Protein AF-A0A261AYA0-F1 (afdb_monomer_lite)

Radius of gyration: 26.55 Å; chains: 1; bounding box: 54×81×88 Å

Secondary structure (DSSP, 8-state):
--PPPPP-----SSSSHHHHHHHHHHTT-SS-----------SS------------TT----------BTTB--------TTSPPP-------SSEEEEE-S--HHHHHHHHTS-SSSSTTEEEEEE-S---HHHHHHHHHT--TT-EEEE-TT----TT---TTTT-SSEEEEEE-TT--HHHHTT--SEEEEEEEE----HHHHHHHHHHHHH-SS-SEEEEEEE-SSS---HHHHTTTEEEEE---HHHHHTT-EEEEEEESS--S-EEEEEEEETTEEEEEEEETTTT-S-HHHHHHHHHHHHHHHHHHHHHHH-

Sequence (319 aa):
MQPRSPAQNTDAGHVNLFSQLNATCLSMEKQLKIEVFAVHENKKSLGVHLIRFAEQDDGKVAEVHISVTANSILIVRLGVDNQEPDICKLIPCHRVAFSLGAMDTLDVKKIFSESSTEWNDWHCTNVNGNLNMEAVRVIMDNANSDRTLMFSPAVNFPVDFTHDKAFQLKKLDCFNAQWVRIEQLLNIRGAKEITLRRTNLTVSEMNRFLRHCLESREQVCETARIPVAQGPIDLHALMNGLVFVADNNMEARMRGIHILLGCSETDVRSKYANVKIFNECITSEFFTGNAESPQPHVVEILELMKREKRIRREALRVN

Structure (mmCIF, N/CA/C/O backbone):
data_AF-A0A261AYA0-F1
#
_entry.id   AF-A0A261AYA0-F1
#
loop_
_atom_site.group_PDB
_atom_site.id
_atom_site.type_symbol
_atom_site.label_atom_id
_atom_site.label_alt_id
_atom_site.label_comp_id
_atom_site.label_asym_id
_atom_site.label_entity_id
_atom_site.label_seq_id
_atom_site.pdbx_PDB_ins_code
_atom_site.Cartn_x
_atom_site.Cartn_y
_atom_site.Cartn_z
_atom_site.occupancy
_atom_site.B_iso_or_equiv
_atom_site.auth_seq_id
_atom_site.auth_comp_id
_atom_site.auth_asym_id
_atom_site.auth_atom_id
_atom_site.pdbx_PDB_model_num
ATOM 1 N N . MET A 1 1 ? 3.306 65.110 23.380 1.00 42.28 1 MET A N 1
ATOM 2 C CA . MET A 1 1 ? 3.422 63.819 24.089 1.00 42.28 1 MET A CA 1
ATOM 3 C C . MET A 1 1 ? 2.287 63.708 25.093 1.00 42.28 1 MET A C 1
ATOM 5 O O . MET A 1 1 ? 2.369 64.316 26.146 1.00 42.28 1 MET A O 1
ATOM 9 N N . GLN A 1 2 ? 1.233 62.978 24.735 1.00 29.67 2 GLN A N 1
ATOM 10 C CA . GLN A 1 2 ? 0.241 62.384 25.638 1.00 29.67 2 GLN A CA 1
ATOM 11 C C . GLN A 1 2 ? -0.239 61.090 24.948 1.00 29.67 2 GLN A C 1
ATOM 13 O O . GLN A 1 2 ? -0.455 61.124 23.732 1.00 29.67 2 GLN A O 1
ATOM 18 N N . PRO A 1 3 ? -0.292 59.940 25.641 1.00 30.12 3 PRO A N 1
ATOM 19 C CA . PRO A 1 3 ? -0.516 58.648 25.000 1.00 30.12 3 PRO A CA 1
ATOM 20 C C . PRO A 1 3 ? -1.999 58.385 24.703 1.00 30.12 3 PRO A C 1
ATOM 22 O O . PRO A 1 3 ? -2.888 58.788 25.448 1.00 30.12 3 PRO A O 1
ATOM 25 N N . ARG A 1 4 ? -2.233 57.689 23.584 1.00 27.12 4 ARG A N 1
ATOM 26 C CA . ARG A 1 4 ? -3.534 57.214 23.096 1.00 27.12 4 ARG A CA 1
ATOM 27 C C . ARG A 1 4 ? -4.143 56.181 24.053 1.00 27.12 4 ARG A C 1
ATOM 29 O O . ARG A 1 4 ? -3.464 55.232 24.438 1.00 27.12 4 ARG A O 1
ATOM 36 N N . SER A 1 5 ? -5.435 56.325 24.336 1.00 28.36 5 SER A N 1
ATOM 37 C CA . SER A 1 5 ? -6.288 55.293 24.935 1.00 28.36 5 SER A CA 1
ATOM 38 C C . SER A 1 5 ? -6.375 54.060 24.018 1.00 28.36 5 SER A C 1
ATOM 40 O O . SER A 1 5 ? -6.612 54.237 22.819 1.00 28.36 5 SER A O 1
ATOM 42 N N . PRO A 1 6 ? -6.220 52.821 24.521 1.00 29.94 6 PRO A N 1
ATOM 43 C CA . PRO A 1 6 ? -6.501 51.629 23.734 1.00 29.94 6 PRO A CA 1
ATOM 44 C C . PRO A 1 6 ? -8.008 51.355 23.689 1.00 29.94 6 PRO A C 1
ATOM 46 O O . PRO A 1 6 ? -8.707 51.439 24.697 1.00 29.94 6 PRO A O 1
ATOM 49 N N . ALA A 1 7 ? -8.477 51.022 22.490 1.00 28.38 7 ALA A N 1
ATOM 50 C CA . ALA A 1 7 ? -9.831 50.594 22.187 1.00 28.38 7 ALA A CA 1
ATOM 51 C C . ALA A 1 7 ? -10.262 49.385 23.036 1.00 28.38 7 ALA A C 1
ATOM 53 O O . ALA A 1 7 ? -9.512 48.423 23.202 1.00 28.38 7 ALA A O 1
ATOM 54 N N . GLN A 1 8 ? -11.500 49.437 23.530 1.00 29.47 8 GLN A N 1
ATOM 55 C CA . GLN A 1 8 ? -12.215 48.290 24.076 1.00 29.47 8 GLN A CA 1
ATOM 56 C C . GLN A 1 8 ? -12.456 47.283 22.944 1.00 29.47 8 GLN A C 1
ATOM 58 O O . GLN A 1 8 ? -13.235 47.549 22.032 1.00 29.47 8 GLN A O 1
ATOM 63 N N . ASN A 1 9 ? -11.774 46.141 23.001 1.00 26.27 9 ASN A N 1
ATOM 64 C CA . ASN A 1 9 ? -12.091 44.977 22.182 1.00 26.27 9 ASN A CA 1
ATOM 65 C C . ASN A 1 9 ? -13.096 44.124 22.965 1.00 26.27 9 ASN A C 1
ATOM 67 O O . ASN A 1 9 ? -12.787 43.607 24.038 1.00 26.27 9 ASN A O 1
ATOM 71 N N . THR A 1 10 ? -14.315 44.025 22.447 1.00 30.67 10 THR A N 1
ATOM 72 C CA . THR A 1 10 ? -15.363 43.122 22.921 1.00 30.67 10 THR A CA 1
ATOM 73 C C . THR A 1 10 ? -14.996 41.687 22.560 1.00 30.67 10 THR A C 1
ATOM 75 O O . THR A 1 10 ? -15.241 41.252 21.438 1.00 30.67 10 THR A O 1
ATOM 78 N N . ASP A 1 11 ? -14.422 40.959 23.513 1.00 31.08 11 ASP A N 1
ATOM 79 C CA . ASP A 1 11 ? -14.181 39.518 23.420 1.00 31.08 11 ASP A CA 1
ATOM 80 C C . ASP A 1 11 ? -15.108 38.799 24.416 1.00 31.08 11 ASP A C 1
ATOM 82 O O . ASP A 1 11 ? -14.724 38.399 25.512 1.00 31.08 11 ASP A O 1
ATOM 86 N N . ALA A 1 12 ? -16.397 38.744 24.070 1.00 30.56 12 ALA A N 1
ATOM 87 C CA . ALA A 1 12 ? -17.456 38.141 24.887 1.00 30.56 12 ALA A CA 1
ATOM 88 C C . ALA A 1 12 ? -17.807 36.699 24.452 1.00 30.56 12 ALA A C 1
ATOM 90 O O . ALA A 1 12 ? -18.854 36.181 24.828 1.00 30.56 12 ALA A O 1
ATOM 91 N N . GLY A 1 13 ? -16.951 36.044 23.656 1.00 30.16 13 GLY A N 1
ATOM 92 C CA . GLY A 1 13 ? -17.196 34.694 23.120 1.00 30.16 13 GLY A CA 1
ATOM 93 C C . GLY A 1 13 ? -16.397 33.562 23.776 1.00 30.16 13 GLY A C 1
ATOM 94 O O . GLY A 1 13 ? -16.733 32.398 23.588 1.00 30.16 13 GLY A O 1
ATOM 95 N N . HIS A 1 14 ? -15.358 33.872 24.559 1.00 32.34 14 HIS A N 1
ATOM 96 C CA . HIS A 1 14 ? -14.431 32.872 25.115 1.00 32.34 14 HIS A CA 1
ATOM 97 C C . HIS A 1 14 ? -14.724 32.441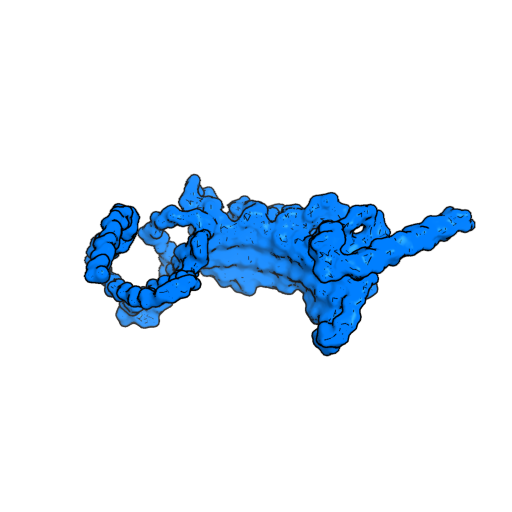 26.562 1.00 32.34 14 HIS A C 1
ATOM 99 O O . HIS A 1 14 ? -14.025 31.593 27.118 1.00 32.34 14 HIS A O 1
ATOM 105 N N . VAL A 1 15 ? -15.787 32.970 27.171 1.00 35.09 15 VAL A N 1
ATOM 106 C CA . VAL A 1 15 ? -16.202 32.627 28.536 1.00 35.09 15 VAL A CA 1
ATOM 107 C C . VAL A 1 15 ? -17.434 31.729 28.474 1.00 35.09 15 VAL A C 1
ATOM 109 O O . VAL A 1 15 ? -18.549 32.215 28.620 1.00 35.09 15 VAL A O 1
ATOM 112 N N . ASN A 1 16 ? -17.254 30.421 28.243 1.00 38.38 16 ASN A N 1
ATOM 113 C CA . ASN A 1 16 ? -18.180 29.447 28.846 1.00 38.38 16 ASN A CA 1
ATOM 114 C C . ASN A 1 16 ? -17.762 27.969 28.846 1.00 38.38 16 ASN A C 1
ATOM 116 O O . ASN A 1 16 ? -18.443 27.175 29.480 1.00 38.38 16 ASN A O 1
ATOM 120 N N . LEU A 1 17 ? -16.676 27.555 28.184 1.00 35.03 17 LEU A N 1
ATOM 121 C CA . LEU A 1 17 ? -16.306 26.130 28.204 1.00 35.03 17 LEU A CA 1
ATOM 122 C C . LEU A 1 17 ? -15.661 25.725 29.541 1.00 35.03 17 LEU A C 1
ATOM 124 O O . LEU A 1 17 ? -15.990 24.689 30.109 1.00 35.03 17 LEU A O 1
ATOM 128 N N . PHE A 1 18 ? -14.787 26.584 30.079 1.00 31.48 18 PHE A N 1
ATOM 129 C CA . PHE A 1 18 ? -14.108 26.362 31.360 1.00 31.48 18 PHE A CA 1
ATOM 130 C C . PHE A 1 18 ? -15.073 26.374 32.549 1.00 31.48 18 PHE A C 1
ATOM 132 O O . PHE A 1 18 ? -14.975 25.512 33.414 1.00 31.48 18 PHE A O 1
ATOM 139 N N . SER A 1 19 ? -16.030 27.305 32.586 1.00 33.16 19 SER A N 1
ATOM 140 C CA . SER A 1 19 ? -17.062 27.371 33.630 1.00 33.16 19 SER A CA 1
ATOM 141 C C . SER A 1 19 ? -18.028 26.188 33.566 1.00 33.16 19 SER A C 1
ATOM 143 O O . SER A 1 19 ? -18.399 25.662 34.612 1.00 33.16 19 SER A O 1
ATOM 145 N N . GLN A 1 20 ? -18.388 25.721 32.364 1.00 34.47 20 GLN A N 1
ATOM 146 C CA . GLN A 1 20 ? -19.231 24.534 32.187 1.00 34.47 20 GLN A CA 1
ATOM 147 C C . GLN A 1 20 ? -18.504 23.239 32.570 1.00 34.47 20 GLN A C 1
ATOM 149 O O . GLN A 1 20 ? -19.097 22.400 33.246 1.00 34.47 20 GLN A O 1
ATOM 154 N N . LEU A 1 21 ? -17.222 23.088 32.219 1.00 33.69 21 LEU A N 1
ATOM 155 C CA . LEU A 1 21 ? -16.394 21.954 32.652 1.00 33.69 21 LEU A CA 1
ATOM 156 C C . LEU A 1 21 ? -16.233 21.926 34.178 1.00 33.69 21 LEU A C 1
ATOM 158 O O . LEU A 1 21 ? -16.446 20.883 34.790 1.00 33.69 21 LEU A O 1
ATOM 162 N N . ASN A 1 22 ? -15.950 23.073 34.804 1.00 33.69 22 ASN A N 1
ATOM 163 C CA . ASN A 1 22 ? -15.775 23.154 36.257 1.00 33.69 22 ASN A CA 1
ATOM 164 C C . ASN A 1 22 ? -17.085 22.869 37.014 1.00 33.69 22 ASN A C 1
ATOM 166 O O . ASN A 1 22 ? -17.091 22.100 37.970 1.00 33.69 22 ASN A O 1
ATOM 170 N N . ALA A 1 23 ? -18.212 23.432 36.560 1.00 30.66 23 ALA A N 1
ATOM 171 C CA . ALA A 1 23 ? -19.519 23.210 37.183 1.00 30.66 23 ALA A CA 1
ATOM 172 C C . ALA A 1 23 ? -20.025 21.765 37.013 1.00 30.66 23 ALA A C 1
ATOM 174 O O . ALA A 1 23 ? -20.653 21.221 37.919 1.00 30.66 23 ALA A O 1
ATOM 175 N N . THR A 1 24 ? -19.727 21.124 35.877 1.00 33.53 24 THR A N 1
ATOM 176 C CA . THR A 1 24 ? -20.128 19.730 35.626 1.00 33.53 24 THR A CA 1
ATOM 177 C C . THR A 1 24 ? -19.290 18.757 36.461 1.00 33.53 24 THR A C 1
ATOM 179 O O . THR A 1 24 ? -19.854 17.836 37.052 1.00 33.53 24 THR A O 1
ATOM 182 N N . CYS A 1 25 ? -17.980 19.000 36.595 1.00 32.84 25 CYS A N 1
ATOM 183 C CA . CYS A 1 25 ? -17.087 18.197 37.439 1.00 32.84 25 CYS A CA 1
ATOM 184 C C . CYS A 1 25 ? -17.394 18.334 38.941 1.00 32.84 25 CYS A C 1
ATOM 186 O O . CYS A 1 25 ? -17.352 17.336 39.654 1.00 32.84 25 CYS A O 1
ATOM 188 N N . LEU A 1 26 ? -17.785 19.524 39.415 1.00 32.28 26 LEU A N 1
ATOM 189 C CA . LEU A 1 26 ? -18.195 19.747 40.812 1.00 32.28 26 LEU A CA 1
ATOM 190 C C . LEU A 1 26 ? -19.480 18.988 41.198 1.00 32.28 26 LEU A C 1
ATOM 192 O O . LEU A 1 26 ? -19.686 18.686 42.368 1.00 32.28 26 LEU A O 1
ATOM 196 N N . SER A 1 27 ? -20.336 18.625 40.235 1.00 34.47 27 SER A N 1
ATOM 197 C CA . SER A 1 27 ? -21.538 17.817 40.513 1.00 34.47 27 SER A CA 1
ATOM 198 C C . SER A 1 27 ? -21.259 16.316 40.699 1.00 34.47 27 SER A C 1
ATOM 200 O O . SER A 1 27 ? -22.141 15.588 41.150 1.00 34.47 27 SER A O 1
ATOM 202 N N . MET A 1 28 ? -20.042 15.854 40.381 1.00 35.22 28 MET A N 1
ATOM 203 C CA . MET A 1 28 ? -19.610 14.454 40.519 1.00 35.22 28 MET A CA 1
ATOM 204 C C . MET A 1 28 ? -18.769 14.218 41.786 1.00 35.22 28 MET A C 1
ATOM 206 O O . MET A 1 28 ? -18.033 13.235 41.881 1.00 35.22 28 MET A O 1
ATOM 210 N N . GLU A 1 29 ? -18.891 15.092 42.790 1.00 29.81 29 GLU A N 1
ATOM 211 C CA . GLU A 1 29 ? -18.292 14.890 44.109 1.00 29.81 29 GLU A CA 1
ATOM 212 C C . GLU A 1 29 ? -18.958 13.724 44.849 1.00 29.81 29 GLU A C 1
ATOM 214 O O . GLU A 1 29 ? -19.902 13.881 45.623 1.00 29.81 29 GLU A O 1
ATOM 219 N N . LYS A 1 30 ? -18.405 12.534 44.626 1.00 30.28 30 LYS A N 1
ATOM 220 C CA . LYS A 1 30 ? -17.974 11.615 45.682 1.00 30.28 30 LYS A CA 1
ATOM 221 C C . LYS A 1 30 ? -16.938 10.666 45.069 1.00 30.28 30 LYS A C 1
ATOM 223 O O . LYS A 1 30 ? -17.297 9.777 44.314 1.00 30.28 30 LYS A O 1
ATOM 228 N N . GLN A 1 31 ? -15.672 10.871 45.451 1.00 32.09 31 GLN A N 1
ATOM 229 C CA . GLN A 1 31 ? -14.490 10.013 45.214 1.00 32.09 31 GLN A CA 1
ATOM 230 C C . GLN A 1 31 ? -13.589 10.260 43.988 1.00 32.09 31 GLN A C 1
ATOM 232 O O . GLN A 1 31 ? -12.782 9.396 43.664 1.00 32.09 31 GLN A O 1
ATOM 237 N N . LEU A 1 32 ? -13.599 11.440 43.365 1.00 31.98 32 LEU A N 1
ATOM 238 C CA . LEU A 1 32 ? -12.546 11.815 42.407 1.00 31.98 32 LEU A CA 1
ATOM 239 C C . LEU A 1 32 ? -11.941 13.163 42.793 1.00 31.98 32 LEU A C 1
ATOM 241 O O . LEU A 1 32 ? -12.599 14.198 42.717 1.00 31.98 32 LEU A O 1
ATOM 245 N N . LYS A 1 33 ? -10.678 13.149 43.227 1.00 27.58 33 LYS A N 1
ATOM 246 C CA . LYS A 1 33 ? -9.901 14.365 43.475 1.00 27.58 33 LYS A CA 1
ATOM 247 C C . LYS A 1 33 ? -9.239 14.763 42.155 1.00 27.58 33 LYS A C 1
ATOM 249 O O . LYS A 1 33 ? -8.297 14.121 41.704 1.00 27.58 33 LYS A O 1
ATOM 254 N N . ILE A 1 34 ? -9.788 15.777 41.494 1.00 31.39 34 ILE A N 1
ATOM 255 C CA . ILE A 1 34 ? -9.295 16.266 40.203 1.00 31.39 34 ILE A CA 1
ATOM 256 C C . ILE A 1 34 ? -8.390 17.472 40.469 1.00 31.39 34 ILE A C 1
ATOM 258 O O . ILE A 1 34 ? -8.869 18.511 40.917 1.00 31.39 34 ILE A O 1
ATOM 262 N N . GLU A 1 35 ? -7.094 17.361 40.172 1.00 25.34 35 GLU A N 1
ATOM 263 C CA . GLU A 1 35 ? -6.175 18.507 40.160 1.00 25.34 35 GLU A CA 1
ATOM 264 C C . GLU A 1 35 ? -5.820 18.870 38.713 1.00 25.34 35 GLU A C 1
ATOM 266 O O . GLU A 1 35 ? -5.245 18.077 37.968 1.00 25.34 35 GLU A O 1
ATOM 271 N N . VAL A 1 36 ? -6.195 20.083 38.297 1.00 29.98 36 VAL A N 1
ATOM 272 C CA . VAL A 1 36 ? -5.931 20.616 36.954 1.00 29.98 36 VAL A CA 1
ATOM 273 C C . VAL A 1 36 ? -4.748 21.578 37.030 1.00 29.98 36 VAL A C 1
ATOM 275 O O . VAL A 1 36 ? -4.855 22.639 37.641 1.00 29.98 36 VAL A O 1
ATOM 278 N N . PHE A 1 37 ? -3.636 21.251 36.369 1.00 24.70 37 PHE A N 1
ATOM 279 C CA . PHE A 1 37 ? -2.506 22.172 36.216 1.00 24.70 37 PHE A CA 1
ATOM 280 C C . PHE A 1 37 ? -2.543 22.826 34.832 1.00 24.70 37 PHE A C 1
ATOM 282 O O . PHE A 1 37 ? -2.446 22.154 33.807 1.00 24.70 37 PHE A O 1
ATOM 289 N N . ALA A 1 38 ? -2.675 24.152 34.800 1.00 24.89 38 ALA A N 1
ATOM 290 C CA . ALA A 1 38 ? -2.515 24.941 33.587 1.00 24.89 38 ALA A CA 1
ATOM 291 C C . ALA A 1 38 ? -1.052 25.385 33.452 1.00 24.89 38 ALA A C 1
ATOM 293 O O . ALA A 1 38 ? -0.511 26.008 34.363 1.00 24.89 38 ALA A O 1
ATOM 294 N N . VAL A 1 39 ? -0.425 25.118 32.304 1.00 24.55 39 VAL A N 1
ATOM 295 C CA . VAL A 1 39 ? 0.821 25.787 31.909 1.00 24.55 39 VAL A CA 1
ATOM 296 C C . VAL A 1 39 ? 0.504 26.675 30.719 1.00 24.55 39 VAL A C 1
ATOM 298 O O . VAL A 1 39 ? 0.065 26.207 29.670 1.00 24.55 39 VAL A O 1
ATOM 301 N N . HIS A 1 40 ? 0.704 27.971 30.906 1.00 24.17 40 HIS A N 1
ATOM 302 C CA . HIS A 1 40 ? 0.596 28.973 29.862 1.00 24.17 40 HIS A CA 1
ATOM 303 C C . HIS A 1 40 ? 2.016 29.331 29.438 1.00 24.17 40 HIS A C 1
ATOM 305 O O . HIS A 1 40 ? 2.786 29.740 30.297 1.00 24.17 40 HIS A O 1
ATOM 311 N N . GLU A 1 41 ? 2.361 29.256 28.148 1.00 23.08 41 GLU A N 1
ATOM 312 C CA . GLU A 1 41 ? 3.407 30.132 27.615 1.00 23.08 41 GLU A CA 1
ATOM 313 C C . GLU A 1 41 ? 3.333 30.342 26.096 1.00 23.08 41 GLU A C 1
ATOM 315 O O . GLU A 1 41 ? 2.769 29.565 25.326 1.00 23.08 41 GLU A O 1
ATOM 320 N N . ASN A 1 42 ? 3.815 31.520 25.724 1.00 26.48 42 ASN A N 1
ATOM 321 C CA . ASN A 1 42 ? 3.389 32.354 24.613 1.00 26.48 42 ASN A CA 1
ATOM 322 C C . ASN A 1 42 ? 3.953 31.946 23.239 1.00 26.48 42 ASN A C 1
ATOM 324 O O . ASN A 1 42 ? 5.118 31.592 23.108 1.00 26.48 42 ASN A O 1
ATOM 328 N N . LYS A 1 43 ? 3.130 32.205 22.212 1.00 33.16 43 LYS A N 1
ATOM 329 C CA . LYS A 1 43 ? 3.434 32.361 20.773 1.00 33.16 43 LYS A CA 1
ATOM 330 C C . LYS A 1 43 ? 4.024 31.134 20.044 1.00 33.16 43 LYS A C 1
ATOM 332 O O . LYS A 1 43 ? 5.227 30.914 20.023 1.00 33.16 43 LYS A O 1
ATOM 337 N N . LYS A 1 44 ? 3.134 30.477 19.275 1.00 33.41 44 LYS A N 1
ATOM 338 C CA . LYS A 1 44 ? 3.322 29.351 18.317 1.00 33.41 44 LYS A CA 1
ATOM 339 C C . LYS A 1 44 ? 3.254 27.919 18.881 1.00 33.41 44 LYS A C 1
ATOM 341 O O . LYS A 1 44 ? 3.711 26.988 18.224 1.00 33.41 44 LYS A O 1
ATOM 346 N N . SER A 1 45 ? 2.642 27.714 20.042 1.00 27.08 45 SER A N 1
ATOM 347 C CA . SER A 1 45 ? 2.564 26.414 20.717 1.00 27.08 45 SER A CA 1
ATOM 348 C C . SER A 1 45 ? 1.279 25.628 20.398 1.00 27.08 45 SER A C 1
ATOM 350 O O . SER A 1 45 ? 0.167 26.090 20.642 1.00 27.08 45 SER A O 1
ATOM 352 N N . LEU A 1 46 ? 1.446 24.403 19.883 1.00 29.91 46 LEU A N 1
ATOM 353 C CA . LEU A 1 46 ? 0.484 23.307 20.038 1.00 29.91 46 LEU A CA 1
ATOM 354 C C . LEU A 1 46 ? 0.447 22.949 21.529 1.00 29.91 46 LEU A C 1
ATOM 356 O O . LEU A 1 46 ? 1.430 22.442 22.068 1.00 29.91 46 LEU A O 1
ATOM 360 N N . GLY A 1 47 ? -0.653 23.279 22.202 1.00 27.67 47 GLY A N 1
ATOM 361 C CA . GLY A 1 47 ? -0.854 22.956 23.611 1.00 27.67 47 GLY A CA 1
ATOM 362 C C . GLY A 1 47 ? -1.112 21.463 23.794 1.00 27.67 47 GLY A C 1
ATOM 363 O O . GLY A 1 47 ? -2.070 20.921 23.247 1.00 27.67 47 GLY A O 1
ATOM 364 N N . VAL A 1 48 ? -0.262 20.796 24.572 1.00 31.52 48 VAL A N 1
ATOM 365 C CA . VAL A 1 48 ? -0.537 19.457 25.100 1.00 31.52 48 VAL A CA 1
ATOM 366 C C . VAL A 1 48 ? -1.233 19.641 26.442 1.00 31.52 48 VAL A C 1
ATOM 368 O O . VAL A 1 48 ? -0.660 20.216 27.365 1.00 31.52 48 VAL A O 1
ATOM 371 N N . HIS A 1 49 ? -2.466 19.154 26.551 1.00 32.88 49 HIS A N 1
ATOM 372 C CA . HIS A 1 49 ? -3.185 19.080 27.817 1.00 32.88 49 HIS A CA 1
ATOM 373 C C . HIS A 1 49 ? -3.017 17.671 28.386 1.00 32.88 49 HIS A C 1
ATOM 375 O O . HIS A 1 49 ? -3.525 16.703 27.823 1.00 32.88 49 HIS A O 1
ATOM 381 N N . LEU A 1 50 ? -2.276 17.554 29.487 1.00 29.84 50 LEU A N 1
ATOM 382 C CA . LEU A 1 50 ? -2.152 16.319 30.253 1.00 29.84 50 LEU A CA 1
ATOM 383 C C . LEU A 1 50 ? -3.241 16.328 31.334 1.00 29.84 50 LEU A C 1
ATOM 385 O O . LEU A 1 50 ? -3.200 17.166 32.231 1.00 29.84 50 LEU A O 1
ATOM 389 N N . ILE A 1 51 ? -4.212 15.418 31.258 1.00 34.06 51 ILE A N 1
ATOM 390 C CA . ILE A 1 51 ? -5.131 15.153 32.373 1.00 34.06 51 ILE A CA 1
ATOM 391 C C . ILE A 1 51 ? -4.621 13.887 33.057 1.00 34.06 51 ILE A C 1
ATOM 393 O O . ILE A 1 51 ? -4.654 12.808 32.470 1.00 34.06 51 ILE A O 1
ATOM 397 N N . ARG A 1 52 ? -4.100 14.031 34.278 1.00 29.45 52 ARG A N 1
ATOM 398 C CA . ARG A 1 52 ? -3.644 12.915 35.112 1.00 29.45 52 ARG A CA 1
ATOM 399 C C . ARG A 1 52 ? -4.727 12.627 36.145 1.00 29.45 52 ARG A C 1
ATOM 401 O O . ARG A 1 52 ? -5.005 13.478 36.981 1.00 29.45 52 ARG A O 1
ATOM 408 N N . PHE A 1 53 ? -5.322 11.442 36.093 1.00 33.34 53 PHE A N 1
ATOM 409 C CA . PHE A 1 53 ? -6.115 10.924 37.204 1.00 33.34 53 PHE A CA 1
ATOM 410 C C . PHE A 1 53 ? -5.127 10.298 38.197 1.00 33.34 53 PHE A C 1
ATOM 412 O O . PHE A 1 53 ? -4.345 9.431 37.806 1.00 33.34 53 PHE A O 1
ATOM 419 N N . ALA A 1 54 ? -5.084 10.791 39.436 1.00 24.44 54 ALA A N 1
ATOM 420 C CA . ALA A 1 54 ? -4.225 10.254 40.489 1.00 24.44 54 ALA A CA 1
ATOM 421 C C . ALA A 1 54 ? -5.066 9.504 41.533 1.00 24.44 54 ALA A C 1
ATOM 423 O O . ALA A 1 54 ? -6.076 10.033 41.985 1.00 24.44 54 ALA A O 1
ATOM 424 N N . GLU A 1 55 ? -4.594 8.293 41.851 1.00 27.06 55 GLU A N 1
ATOM 425 C CA . GLU A 1 55 ? -4.911 7.394 42.977 1.00 27.06 55 GLU A CA 1
ATOM 426 C C . GLU A 1 55 ? -6.389 7.174 43.359 1.00 27.06 55 GLU A C 1
ATOM 428 O O . GLU A 1 55 ? -7.035 8.015 43.981 1.00 27.06 55 GLU A O 1
ATOM 433 N N . GLN A 1 56 ? -6.878 5.951 43.112 1.00 35.78 56 GLN A N 1
ATOM 434 C CA . GLN A 1 56 ? -7.631 5.234 44.146 1.00 35.78 56 GLN A CA 1
ATOM 435 C C . GLN A 1 56 ? -6.626 4.555 45.096 1.00 35.78 56 GLN A C 1
ATOM 437 O O . GLN A 1 56 ? -5.512 4.220 44.684 1.00 35.78 56 GLN A O 1
ATOM 442 N N . ASP A 1 57 ? -7.021 4.388 46.363 1.00 36.56 57 ASP A N 1
ATOM 443 C CA . ASP A 1 57 ? -6.224 3.912 47.514 1.00 36.56 57 ASP A CA 1
ATOM 444 C C . ASP A 1 57 ? -5.569 2.512 47.355 1.00 36.56 57 ASP A C 1
ATOM 446 O O . ASP A 1 57 ? -4.993 1.970 48.297 1.00 36.56 57 ASP A O 1
ATOM 450 N N . ASP A 1 58 ? -5.639 1.900 46.176 1.00 34.34 58 ASP A N 1
ATOM 451 C CA . ASP A 1 58 ? -5.187 0.548 45.848 1.00 34.34 58 ASP A CA 1
ATOM 452 C C . ASP A 1 58 ? -4.102 0.483 44.750 1.00 34.34 58 ASP A C 1
ATOM 454 O O . ASP A 1 58 ? -3.719 -0.605 44.311 1.00 34.34 58 ASP A O 1
ATOM 458 N N . GLY A 1 59 ? -3.530 1.624 44.345 1.00 32.41 59 GLY A N 1
ATOM 459 C CA . GLY A 1 59 ? -2.274 1.668 43.579 1.00 32.41 59 GLY A CA 1
ATOM 460 C C . GLY A 1 59 ? -2.384 1.331 42.085 1.00 32.41 59 GLY A C 1
ATOM 461 O O . GLY A 1 59 ? -1.375 1.004 41.457 1.00 32.41 59 GLY A O 1
ATOM 462 N N . LYS A 1 60 ? -3.579 1.419 41.488 1.00 33.22 60 LYS A N 1
ATOM 463 C CA . LYS A 1 60 ? -3.800 1.199 40.047 1.00 33.22 60 LYS A CA 1
ATOM 464 C C . LYS A 1 60 ? -3.977 2.525 39.300 1.00 33.22 60 LYS A C 1
ATOM 466 O O . LYS A 1 60 ? -4.717 3.400 39.739 1.00 33.22 60 LYS A O 1
ATOM 471 N N . VAL A 1 61 ? -3.307 2.675 38.154 1.00 34.19 61 VAL A N 1
ATOM 472 C CA . VAL A 1 61 ? -3.308 3.906 37.340 1.00 34.19 61 VAL A CA 1
ATOM 473 C C . VAL A 1 61 ? -3.970 3.637 35.988 1.00 34.19 61 VAL A C 1
ATOM 475 O O . VAL A 1 61 ? -3.518 2.770 35.246 1.00 34.19 61 VAL A O 1
ATOM 478 N N . ALA A 1 62 ? -5.000 4.413 35.639 1.00 35.22 62 ALA A N 1
ATOM 479 C CA . ALA A 1 62 ? -5.521 4.485 34.275 1.00 35.22 62 ALA A CA 1
ATOM 480 C C . ALA A 1 62 ? -4.676 5.477 33.458 1.00 35.22 62 ALA A C 1
ATOM 482 O O . ALA A 1 62 ? -4.556 6.651 33.814 1.00 35.22 62 ALA A O 1
ATOM 483 N N . GLU A 1 63 ? -4.069 5.021 32.362 1.00 32.75 63 GLU A N 1
ATOM 484 C CA . GLU A 1 63 ? -3.228 5.870 31.513 1.00 32.75 63 GLU A CA 1
ATOM 485 C C . GLU A 1 63 ? -4.061 6.478 30.374 1.00 32.75 63 GLU A C 1
ATOM 487 O O . GLU A 1 63 ? -4.366 5.800 29.399 1.00 32.75 63 GLU A O 1
ATOM 492 N N . VAL A 1 64 ? -4.421 7.762 30.476 1.00 38.12 64 VAL A N 1
ATOM 493 C CA . VAL A 1 64 ? -5.174 8.504 29.447 1.00 38.12 64 VAL A CA 1
ATOM 494 C C . VAL A 1 64 ? -4.214 9.348 28.603 1.00 38.12 64 VAL A C 1
ATOM 496 O O . VAL A 1 64 ? -3.553 10.243 29.122 1.00 38.12 64 VAL A O 1
ATOM 499 N N . HIS A 1 65 ? -4.149 9.108 27.291 1.00 35.62 65 HIS A N 1
ATOM 500 C CA . HIS A 1 65 ? -3.354 9.932 26.371 1.00 35.62 65 HIS A CA 1
ATOM 501 C C . HIS A 1 65 ? -4.259 10.869 25.581 1.00 35.62 65 HIS A C 1
ATOM 503 O O . HIS A 1 65 ? -4.987 10.387 24.739 1.00 35.62 65 HIS A O 1
ATOM 509 N N . ILE A 1 66 ? -4.175 12.188 25.754 1.00 40.88 66 ILE A N 1
ATOM 510 C CA . ILE A 1 66 ? -4.878 13.152 24.890 1.00 40.88 66 ILE A CA 1
ATOM 511 C C . ILE A 1 66 ? -3.847 13.847 23.983 1.00 40.88 66 ILE A C 1
ATOM 513 O O . ILE A 1 66 ? -2.875 14.404 24.483 1.00 40.88 66 ILE A O 1
ATOM 517 N N . SER A 1 67 ? -4.031 13.834 22.658 1.00 34.88 67 SER A N 1
ATOM 518 C CA . SER A 1 67 ? -3.188 14.573 21.708 1.00 34.88 67 SER A CA 1
ATOM 519 C C . SER A 1 67 ? -4.057 15.496 20.868 1.00 34.88 67 SER A C 1
ATOM 521 O O . SER A 1 67 ? -4.828 15.040 20.027 1.00 34.88 67 SER A O 1
ATOM 523 N N . VAL A 1 68 ? -3.905 16.799 21.099 1.00 35.75 68 VAL A N 1
ATOM 524 C CA . VAL A 1 68 ? -4.560 17.842 20.316 1.00 35.75 68 VAL A CA 1
ATOM 525 C C . VAL A 1 68 ? -3.589 18.279 19.226 1.00 35.75 68 VAL A C 1
ATOM 527 O O . VAL A 1 68 ? -2.568 18.906 19.504 1.00 35.75 68 VAL A O 1
ATOM 530 N N . THR A 1 69 ? -3.899 17.961 17.971 1.00 34.59 69 THR A N 1
ATOM 531 C CA . THR A 1 69 ? -3.301 18.683 16.838 1.00 34.59 69 THR A CA 1
ATOM 532 C C . THR A 1 69 ? -4.242 19.798 16.402 1.00 34.59 69 THR A C 1
ATOM 534 O O . THR A 1 69 ? -5.408 19.809 16.793 1.00 34.59 69 THR A O 1
ATOM 537 N N . ALA A 1 70 ? -3.736 20.759 15.625 1.00 36.00 70 ALA A N 1
ATOM 538 C CA . ALA A 1 70 ? -4.382 22.045 15.343 1.00 36.00 70 ALA A CA 1
ATOM 539 C C . ALA A 1 70 ? -5.822 21.974 14.786 1.00 36.00 70 ALA A C 1
ATOM 541 O O . ALA A 1 70 ? -6.452 23.016 14.707 1.00 36.00 70 ALA A O 1
ATOM 542 N N . ASN A 1 71 ? -6.342 20.787 14.442 1.00 36.75 71 ASN A N 1
ATOM 543 C CA . ASN A 1 71 ? -7.717 20.540 14.001 1.00 36.75 71 ASN A CA 1
ATOM 544 C C . ASN A 1 71 ? -8.256 19.173 14.501 1.00 36.75 71 ASN A C 1
ATOM 546 O O . ASN A 1 71 ? -8.574 18.315 13.680 1.00 36.75 71 ASN A O 1
ATOM 550 N N . SER A 1 72 ? -8.354 19.016 15.832 1.00 38.03 72 SER A N 1
ATOM 551 C CA . SER A 1 72 ? -8.955 17.901 16.610 1.00 38.03 72 SER A CA 1
ATOM 552 C C . SER A 1 72 ? -7.973 16.882 17.214 1.00 38.03 72 SER A C 1
ATOM 554 O O . SER A 1 72 ? -7.108 16.351 16.518 1.00 38.03 72 SER A O 1
ATOM 556 N N . ILE A 1 73 ? -8.158 16.572 18.513 1.00 40.25 73 ILE A N 1
ATOM 557 C CA . ILE A 1 73 ? -8.592 15.253 19.046 1.00 40.25 73 ILE A CA 1
ATOM 558 C C . ILE A 1 73 ? -8.484 15.191 20.589 1.00 40.25 73 ILE A C 1
ATOM 560 O O . ILE A 1 73 ? -7.486 15.586 21.188 1.00 40.25 73 ILE A O 1
ATOM 564 N N . LEU A 1 74 ? -9.520 14.621 21.217 1.00 36.78 74 LEU A N 1
ATOM 565 C CA . LEU A 1 74 ? -9.509 14.045 22.564 1.00 36.78 74 LEU A CA 1
ATOM 566 C C . LEU A 1 74 ? -9.192 12.545 22.427 1.00 36.78 74 LEU A C 1
ATOM 568 O O . LEU A 1 74 ? -9.962 11.844 21.775 1.00 36.78 74 LEU A O 1
ATOM 572 N N . ILE A 1 75 ? -8.098 12.037 23.006 1.00 37.22 75 ILE A N 1
ATOM 573 C CA . ILE A 1 75 ? -7.902 10.581 23.139 1.00 37.22 75 ILE A CA 1
ATOM 574 C C . ILE A 1 75 ? -8.193 10.179 24.588 1.00 37.22 75 ILE A C 1
ATOM 576 O O . ILE A 1 75 ? -7.593 10.647 25.548 1.00 37.22 75 ILE A O 1
ATOM 580 N N . VAL A 1 76 ? -9.220 9.352 24.745 1.00 39.16 76 VAL A N 1
ATOM 581 C CA . VAL A 1 76 ? -9.642 8.810 26.032 1.00 39.16 76 VAL A CA 1
ATOM 582 C C . VAL A 1 76 ? -9.222 7.353 26.036 1.00 39.16 76 VAL A C 1
ATOM 584 O O . VAL A 1 76 ? -9.607 6.592 25.153 1.00 39.16 76 VAL A O 1
ATOM 587 N N . ARG A 1 77 ? -8.394 6.971 27.004 1.00 35.88 77 ARG A N 1
ATOM 588 C CA . ARG A 1 77 ? -7.959 5.590 27.198 1.00 35.88 77 ARG A CA 1
ATOM 589 C C . ARG A 1 77 ? -8.396 5.191 28.601 1.00 35.88 77 ARG A C 1
ATOM 591 O O . ARG A 1 77 ? -7.752 5.550 29.576 1.00 35.88 77 ARG A O 1
ATOM 598 N N . LEU A 1 78 ? -9.547 4.536 28.693 1.00 37.09 78 LEU A N 1
ATOM 599 C CA . LEU A 1 78 ? -10.076 4.020 29.951 1.00 37.09 78 LEU A CA 1
ATOM 600 C C . LEU A 1 78 ? -9.809 2.522 29.987 1.00 37.09 78 LEU A C 1
ATOM 602 O O . LEU A 1 78 ? -10.306 1.771 29.153 1.00 37.09 78 LEU A O 1
ATOM 606 N N . GLY A 1 79 ? -8.978 2.114 30.934 1.00 32.66 79 GLY A N 1
ATOM 607 C CA . GLY A 1 79 ? -8.777 0.723 31.294 1.00 32.66 79 GLY A CA 1
ATOM 608 C C . GLY A 1 79 ? -8.487 0.668 32.783 1.00 32.66 79 GLY A C 1
ATOM 609 O O . GLY A 1 79 ? -7.554 1.322 33.248 1.00 32.66 79 GLY A O 1
ATOM 610 N N . VAL A 1 80 ? -9.308 -0.078 33.515 1.00 34.16 80 VAL A N 1
ATOM 611 C CA . VAL A 1 80 ? -9.009 -0.535 34.873 1.00 34.16 80 VAL A CA 1
ATOM 612 C C . VAL A 1 80 ? -8.819 -2.042 34.763 1.00 34.16 80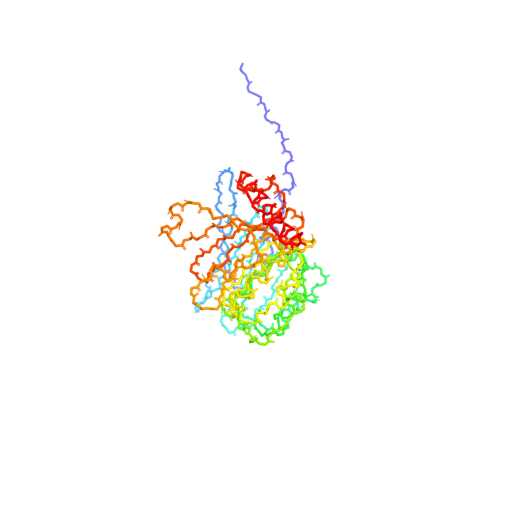 VAL A C 1
ATOM 614 O O . VAL A 1 80 ? -9.658 -2.720 34.167 1.00 34.16 80 VAL A O 1
ATOM 617 N N . ASP A 1 81 ? -7.720 -2.577 35.297 1.00 36.00 81 ASP A N 1
ATOM 618 C CA . ASP A 1 81 ? -7.510 -4.026 35.333 1.00 36.00 81 ASP A CA 1
ATOM 619 C C . ASP A 1 81 ? -8.719 -4.714 35.996 1.00 36.00 81 ASP A C 1
ATOM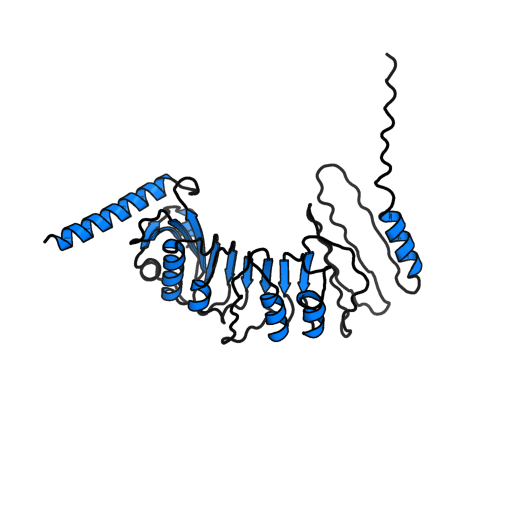 621 O O . ASP A 1 81 ? -8.987 -4.500 37.183 1.00 36.00 81 ASP A O 1
ATOM 625 N N . ASN A 1 82 ? -9.395 -5.570 35.219 1.00 34.19 82 ASN A N 1
ATOM 626 C CA . ASN A 1 82 ? -10.542 -6.420 35.573 1.00 34.19 82 ASN A CA 1
ATOM 627 C C . ASN A 1 82 ? -11.942 -5.771 35.659 1.00 34.19 82 ASN A C 1
ATOM 629 O O . ASN A 1 82 ? -12.814 -6.348 36.310 1.00 34.19 82 ASN A O 1
ATOM 633 N N . GLN A 1 83 ? -12.215 -4.655 34.973 1.00 35.00 83 GLN A N 1
ATOM 634 C CA . GLN A 1 83 ? -13.600 -4.210 34.725 1.00 35.00 83 GLN A CA 1
ATOM 635 C C . GLN A 1 83 ? -13.846 -3.797 33.269 1.00 35.00 83 GLN A C 1
ATOM 637 O O . GLN A 1 83 ? -12.931 -3.349 32.579 1.00 35.00 83 GLN A O 1
ATOM 642 N N . GLU A 1 84 ? -15.092 -3.971 32.814 1.00 34.53 84 GLU A N 1
ATOM 643 C CA . GLU A 1 84 ? -15.562 -3.482 31.513 1.00 34.53 84 GLU A CA 1
ATOM 644 C C . GLU A 1 84 ? -15.401 -1.950 31.443 1.00 34.53 84 GLU A C 1
ATOM 646 O O . GLU A 1 84 ? -15.765 -1.252 32.393 1.00 34.53 84 GLU A O 1
ATOM 651 N N . PRO A 1 85 ? -14.822 -1.401 30.361 1.00 39.94 85 PRO A N 1
ATOM 652 C CA . PRO A 1 85 ? -14.679 0.041 30.205 1.00 39.94 85 PRO A CA 1
ATOM 653 C C . PRO A 1 85 ? -16.051 0.697 29.995 1.00 39.94 85 PRO A C 1
ATOM 655 O O . PRO A 1 85 ? -16.725 0.422 29.007 1.00 39.94 85 PRO A O 1
ATOM 658 N N . ASP A 1 86 ? -16.443 1.605 30.892 1.00 35.62 86 ASP A N 1
ATOM 659 C CA . ASP A 1 86 ? -17.704 2.348 30.778 1.00 35.62 86 ASP A CA 1
ATOM 660 C C . ASP A 1 86 ? -17.497 3.708 30.077 1.00 35.62 86 ASP A C 1
ATOM 662 O O . ASP A 1 86 ? -16.537 4.442 30.347 1.00 35.62 86 ASP A O 1
ATOM 666 N N . ILE A 1 87 ? -18.378 4.054 29.133 1.00 40.19 87 ILE A N 1
ATOM 667 C CA . ILE A 1 87 ? -18.258 5.258 28.290 1.00 40.19 87 ILE A CA 1
ATOM 668 C C . ILE A 1 87 ? -19.009 6.421 28.962 1.00 40.19 87 ILE A C 1
ATOM 670 O O . ILE A 1 87 ? -20.215 6.580 28.799 1.00 40.19 87 ILE A O 1
ATOM 674 N N . CYS A 1 88 ? -18.297 7.267 29.716 1.00 35.03 88 CYS A N 1
ATOM 675 C CA . CYS A 1 88 ? -18.951 8.168 30.681 1.00 35.03 88 CYS A CA 1
ATOM 676 C C . CYS A 1 88 ? -19.578 9.485 30.164 1.00 35.03 88 CYS A C 1
ATOM 678 O O . CYS A 1 88 ? -20.413 10.031 30.881 1.00 35.03 88 CYS A O 1
ATOM 680 N N . LYS A 1 89 ? -19.233 10.047 28.994 1.00 36.72 89 LYS A N 1
ATOM 681 C CA . LYS A 1 89 ? -19.969 11.169 28.340 1.00 36.72 89 LYS A CA 1
ATOM 682 C C . LYS A 1 89 ? -19.229 11.690 27.113 1.00 36.72 89 LYS A C 1
ATOM 684 O O . LYS A 1 89 ? -18.001 11.719 27.102 1.00 36.72 89 LYS A O 1
ATOM 689 N N . LEU A 1 90 ? -19.979 12.139 26.105 1.00 40.62 90 LEU A N 1
ATOM 690 C CA . LEU A 1 90 ? -19.471 12.378 24.752 1.00 40.62 90 LEU A CA 1
ATOM 691 C C . LEU A 1 90 ? -19.532 13.860 24.372 1.00 40.62 90 LEU A C 1
ATOM 693 O O . LEU A 1 90 ? -20.575 14.498 24.488 1.00 40.62 90 LEU A O 1
ATOM 697 N N . ILE A 1 91 ? -18.401 14.410 23.925 1.00 44.56 91 ILE A N 1
ATOM 698 C CA . ILE A 1 91 ? -18.314 15.752 23.337 1.00 44.56 91 ILE A CA 1
ATOM 699 C C . ILE A 1 91 ? -18.303 15.568 21.814 1.00 44.56 91 ILE A C 1
ATOM 701 O O . ILE A 1 91 ? -17.411 14.870 21.326 1.00 44.56 91 ILE A O 1
ATOM 705 N N . PRO A 1 92 ? -19.225 16.188 21.051 1.00 45.16 92 PRO A N 1
ATOM 706 C CA . PRO A 1 92 ? -19.205 16.127 19.593 1.00 45.16 92 PRO A CA 1
ATOM 707 C C . PRO A 1 92 ? -17.844 16.588 19.061 1.00 45.16 92 PRO A C 1
ATOM 709 O O . PRO A 1 92 ? -17.421 17.717 19.306 1.00 45.16 92 PRO A O 1
ATOM 712 N N . CYS A 1 93 ? -17.141 15.700 18.364 1.00 50.22 93 CYS A N 1
ATOM 713 C CA . CYS A 1 93 ? -15.806 15.951 17.835 1.00 50.22 93 CYS A CA 1
ATOM 714 C C . CYS A 1 93 ? -15.757 15.525 16.370 1.00 50.22 93 CYS A C 1
ATOM 716 O O . CYS A 1 93 ? -16.106 14.398 16.034 1.00 50.22 93 CYS A O 1
ATOM 718 N N . HIS A 1 94 ? -15.287 16.418 15.502 1.00 56.50 94 HIS A N 1
ATOM 719 C CA . HIS A 1 94 ? -15.030 16.093 14.102 1.00 56.50 94 HIS A CA 1
ATOM 720 C C . HIS A 1 94 ? -13.673 15.421 13.947 1.00 56.50 94 HIS A C 1
ATOM 722 O O . HIS A 1 94 ? -12.712 15.794 14.630 1.00 56.50 94 HIS A O 1
ATOM 728 N N . ARG A 1 95 ? -13.577 14.477 13.008 1.00 64.88 95 ARG A N 1
ATOM 729 C CA . ARG A 1 95 ? -12.347 13.731 12.707 1.00 64.88 95 ARG A CA 1
ATOM 730 C C . ARG A 1 95 ? -11.762 13.031 13.936 1.00 64.88 95 ARG A C 1
ATOM 732 O O . ARG A 1 95 ? -10.590 13.212 14.262 1.00 64.88 95 ARG A O 1
ATOM 739 N N . VAL A 1 96 ? -12.539 12.171 14.581 1.00 70.06 96 VAL A N 1
ATOM 740 C CA . VAL A 1 96 ? -12.091 11.400 15.756 1.00 70.06 96 VAL A CA 1
ATOM 741 C C . VAL A 1 96 ? -10.968 10.419 15.388 1.00 70.06 96 VAL A C 1
ATOM 743 O O . VAL A 1 96 ? -10.960 9.863 14.287 1.00 70.06 96 VAL A O 1
ATOM 746 N N . ALA A 1 97 ? -10.008 10.212 16.293 1.00 71.94 97 ALA A N 1
ATOM 747 C CA . ALA A 1 97 ? -9.049 9.115 16.197 1.00 71.94 97 ALA A CA 1
ATOM 748 C C . ALA A 1 97 ? -9.193 8.173 17.392 1.00 71.94 97 ALA A C 1
ATOM 750 O O . ALA A 1 97 ? -9.163 8.618 18.539 1.00 71.94 97 ALA A O 1
ATOM 751 N N . PHE A 1 98 ? -9.308 6.877 17.119 1.00 74.56 98 PHE A N 1
ATOM 752 C CA . PHE A 1 98 ? -9.447 5.850 18.144 1.00 74.56 98 PHE A CA 1
ATOM 753 C C . PHE A 1 98 ? -8.134 5.110 18.389 1.00 74.56 98 PHE A C 1
ATOM 755 O O . PHE A 1 98 ? -7.376 4.833 17.460 1.00 74.56 98 PHE A O 1
ATOM 762 N N . SER A 1 99 ? -7.892 4.743 19.647 1.00 76.31 99 SER A N 1
ATOM 763 C CA . SER A 1 99 ? -6.857 3.787 20.042 1.00 76.31 99 SER A CA 1
ATOM 764 C C . SER A 1 99 ? -7.526 2.680 20.847 1.00 76.31 99 SER A C 1
ATOM 766 O O . SER A 1 99 ? -7.874 2.877 22.008 1.00 76.31 99 SER A O 1
ATOM 768 N N . LEU A 1 100 ? -7.766 1.541 20.204 1.00 72.62 100 LEU A N 1
ATOM 769 C CA . LEU A 1 100 ? -8.534 0.433 20.757 1.00 72.62 100 LEU A CA 1
ATOM 770 C C . LEU A 1 100 ? -7.599 -0.566 21.436 1.00 72.62 100 LEU A C 1
ATOM 772 O O . LEU A 1 100 ? -6.670 -1.091 20.816 1.00 72.62 100 LEU A O 1
ATOM 776 N N . GLY A 1 101 ? -7.843 -0.810 22.720 1.00 71.75 101 GLY A N 1
ATOM 777 C CA . GLY A 1 101 ? -7.232 -1.900 23.474 1.00 71.75 101 GLY A CA 1
ATOM 778 C C . GLY A 1 101 ? -7.924 -3.233 23.198 1.00 71.75 101 GLY A C 1
ATOM 779 O O . GLY A 1 101 ? -8.507 -3.438 22.135 1.00 71.75 101 GLY A O 1
ATOM 780 N N . ALA A 1 102 ? -7.822 -4.165 24.144 1.00 73.94 102 ALA A N 1
ATOM 781 C CA . ALA A 1 102 ? -8.668 -5.351 24.119 1.00 73.94 102 ALA A CA 1
ATOM 782 C C . ALA A 1 102 ? -10.097 -4.926 24.481 1.00 73.94 102 ALA A C 1
ATOM 784 O O . ALA A 1 102 ? -10.285 -4.181 25.439 1.00 73.94 102 ALA A O 1
ATOM 785 N N . MET A 1 103 ? -11.076 -5.371 23.702 1.00 72.25 103 MET A N 1
ATOM 786 C CA . MET A 1 103 ? -12.497 -5.110 23.931 1.00 72.25 103 MET A CA 1
ATOM 787 C C . MET A 1 103 ? -13.329 -6.175 23.223 1.00 72.25 103 MET A C 1
ATOM 789 O O . MET A 1 103 ? -12.836 -6.855 22.313 1.00 72.25 103 MET A O 1
ATOM 793 N N . ASP A 1 104 ? -14.579 -6.326 23.646 1.00 74.69 104 ASP A N 1
ATOM 794 C CA . ASP A 1 104 ? -15.502 -7.252 23.010 1.00 74.69 104 ASP A CA 1
ATOM 795 C C . ASP A 1 104 ? -16.060 -6.701 21.685 1.00 74.69 104 ASP A C 1
ATOM 797 O O . ASP A 1 104 ? -15.880 -5.540 21.306 1.00 74.69 104 ASP A O 1
ATOM 801 N N . THR A 1 105 ? -16.733 -7.570 20.934 1.00 80.31 105 THR A N 1
ATOM 802 C CA . THR A 1 105 ? -17.332 -7.200 19.647 1.00 80.31 105 THR A CA 1
ATOM 803 C C . THR A 1 105 ? -18.523 -6.259 19.798 1.00 80.31 105 THR A C 1
ATOM 805 O O . THR A 1 105 ? -18.799 -5.488 18.878 1.00 80.31 105 THR A O 1
ATOM 808 N N . LEU A 1 106 ? -19.251 -6.328 20.914 1.00 75.12 106 LEU A N 1
ATOM 809 C CA . LEU A 1 106 ? -20.447 -5.526 21.141 1.00 75.12 106 LEU A CA 1
ATOM 810 C C . LEU A 1 106 ? -20.067 -4.049 21.278 1.00 75.12 106 LEU A C 1
ATOM 812 O O . LEU A 1 106 ? -20.665 -3.202 20.623 1.00 75.12 106 LEU A O 1
ATOM 816 N N . ASP A 1 107 ? -19.019 -3.741 22.032 1.00 74.81 107 ASP A N 1
ATOM 817 C CA . ASP A 1 107 ? -18.515 -2.381 22.190 1.00 74.81 107 ASP A CA 1
ATOM 818 C C . ASP A 1 107 ? -17.941 -1.829 20.885 1.00 74.81 107 ASP A C 1
ATOM 820 O O . ASP A 1 107 ? -18.141 -0.659 20.552 1.00 74.81 107 ASP A O 1
ATOM 824 N N . VAL A 1 108 ? -17.301 -2.676 20.075 1.00 79.19 108 VAL A N 1
ATOM 825 C CA . VAL A 1 108 ? -16.854 -2.272 18.735 1.00 79.19 108 VAL A CA 1
ATOM 826 C C . VAL A 1 108 ? -18.055 -1.947 17.844 1.00 79.19 108 VAL A C 1
ATOM 828 O O . VAL A 1 108 ? -18.038 -0.935 17.143 1.00 79.19 108 VAL A O 1
ATOM 831 N N . LYS A 1 109 ? -19.130 -2.743 17.894 1.00 81.69 109 LYS A N 1
ATOM 832 C CA . LYS A 1 109 ? -20.376 -2.450 17.166 1.00 81.69 109 LYS A CA 1
ATOM 833 C C . LYS A 1 109 ? -21.017 -1.147 17.642 1.00 81.69 109 LYS A C 1
ATOM 835 O O . LYS A 1 109 ? -21.381 -0.337 16.790 1.00 81.69 109 LYS A O 1
ATOM 840 N N . LYS A 1 110 ? -21.057 -0.881 18.951 1.00 74.00 110 LYS A N 1
ATOM 841 C CA . LYS A 1 110 ? -21.549 0.394 19.505 1.00 74.00 110 LYS A CA 1
ATOM 842 C C . LYS A 1 110 ? -20.793 1.598 18.939 1.00 74.00 110 LYS A C 1
ATOM 844 O O . LYS A 1 110 ? -21.410 2.592 18.567 1.00 74.00 110 LYS A O 1
ATOM 849 N N . ILE A 1 111 ? -19.466 1.503 18.828 1.00 76.25 111 ILE A N 1
ATOM 850 C CA . ILE A 1 111 ? -18.627 2.594 18.308 1.00 76.25 111 ILE A CA 1
ATOM 851 C C . ILE A 1 111 ? -18.810 2.765 16.797 1.00 76.25 111 ILE A C 1
ATOM 853 O O . ILE A 1 111 ? -19.060 3.879 16.336 1.00 76.25 111 ILE A O 1
ATOM 857 N N . PHE A 1 112 ? -18.674 1.687 16.019 1.00 80.75 112 PHE A N 1
ATOM 858 C CA . PHE A 1 112 ? -18.509 1.782 14.563 1.00 80.75 112 PHE A CA 1
ATOM 859 C C . PHE A 1 112 ? -19.781 1.532 13.750 1.00 80.75 112 PHE A C 1
ATOM 861 O O . PHE A 1 112 ? -19.842 1.998 12.620 1.00 80.75 112 PHE A O 1
ATOM 868 N N . SER A 1 113 ? -20.760 0.786 14.271 1.00 79.75 113 SER A N 1
ATOM 869 C CA . SER A 1 113 ? -21.957 0.362 13.516 1.00 79.75 113 SER A CA 1
ATOM 870 C C . SER A 1 113 ? -23.260 0.968 14.028 1.00 79.75 113 SER A C 1
ATOM 872 O O . SER A 1 113 ? -24.121 1.324 13.231 1.00 79.75 113 SER A O 1
ATOM 874 N N . GLU A 1 114 ? -23.428 1.065 15.346 1.00 70.00 114 GLU A N 1
ATOM 875 C CA . GLU A 1 114 ? -24.690 1.483 15.973 1.00 70.00 114 GLU A CA 1
ATOM 876 C C . GLU A 1 114 ? -24.709 2.976 16.325 1.00 70.00 114 GLU A C 1
ATOM 878 O O . GLU A 1 114 ? -25.768 3.532 16.618 1.00 70.00 114 GLU A O 1
ATOM 883 N N . SER A 1 115 ? -23.559 3.655 16.273 1.00 60.75 115 SER A N 1
ATOM 884 C CA . SER A 1 115 ? -23.488 5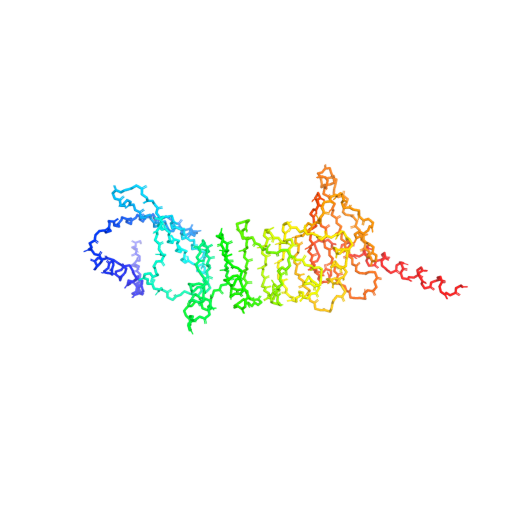.087 16.543 1.00 60.75 115 SER A CA 1
ATOM 885 C C . SER A 1 115 ? -24.129 5.889 15.406 1.00 60.75 115 SER A C 1
ATOM 887 O O . SER A 1 115 ? -23.575 6.075 14.324 1.00 60.75 115 SER A O 1
ATOM 889 N N . SER A 1 116 ? -25.339 6.395 15.647 1.00 52.91 116 SER A N 1
ATOM 890 C CA . SER A 1 116 ? -26.150 7.000 14.589 1.00 52.91 116 SER A CA 1
ATOM 891 C C . SER A 1 116 ? -25.653 8.358 14.079 1.00 52.91 116 SER A C 1
ATOM 893 O O . SER A 1 116 ? -26.135 8.783 13.039 1.00 52.91 116 SER A O 1
ATOM 895 N N . THR A 1 117 ? -24.682 9.027 14.715 1.00 55.91 117 THR A N 1
ATOM 896 C CA . THR A 1 117 ? -24.074 10.277 14.186 1.00 55.91 117 THR A CA 1
ATOM 897 C C . THR A 1 117 ? -22.764 10.690 14.863 1.00 55.91 117 THR A C 1
ATOM 899 O O . THR A 1 117 ? -21.944 11.355 14.237 1.00 55.91 117 THR A O 1
ATOM 902 N N . GLU A 1 118 ? -22.555 10.347 16.136 1.00 57.94 118 GLU A N 1
ATOM 903 C CA . GLU A 1 118 ? -21.529 11.001 16.972 1.00 57.94 118 GLU A CA 1
ATOM 904 C C . GLU A 1 118 ? -20.091 10.551 16.681 1.00 57.94 118 GLU A C 1
ATOM 906 O O . GLU A 1 118 ? -19.157 11.330 16.853 1.00 57.94 118 GLU A O 1
ATOM 911 N N . TRP A 1 119 ? -19.912 9.323 16.188 1.00 63.59 119 TRP A N 1
ATOM 912 C CA . TRP A 1 119 ? -18.591 8.723 15.954 1.00 63.59 119 TRP A CA 1
ATOM 913 C C . TRP A 1 119 ? -18.317 8.372 14.503 1.00 63.59 119 TRP A C 1
ATOM 915 O O . TRP A 1 119 ? -17.201 7.984 14.166 1.00 63.59 119 TRP A O 1
ATOM 925 N N . ASN A 1 120 ? -19.311 8.530 13.631 1.00 69.25 120 ASN A N 1
ATOM 926 C CA . ASN A 1 120 ? -19.195 8.160 12.225 1.00 69.25 120 ASN A CA 1
ATOM 927 C C . ASN A 1 120 ? -18.161 9.033 11.477 1.00 69.25 120 ASN A C 1
ATOM 929 O O . ASN A 1 120 ? -17.585 8.614 10.472 1.00 69.25 120 ASN A O 1
ATOM 933 N N . ASP A 1 121 ? -17.846 10.220 12.010 1.00 72.12 121 ASP A N 1
ATOM 934 C CA . ASP A 1 121 ? -16.785 11.108 11.519 1.00 72.12 121 ASP A CA 1
ATOM 935 C C . ASP A 1 121 ? -15.396 10.799 12.119 1.00 72.12 121 ASP A C 1
ATOM 937 O O . ASP A 1 121 ? -14.570 11.683 12.347 1.00 72.12 121 ASP A O 1
ATOM 941 N N . TRP A 1 122 ? -15.102 9.533 12.410 1.00 78.25 122 TRP A N 1
ATOM 942 C CA . TRP A 1 122 ? -13.738 9.109 12.726 1.00 78.25 122 TRP A CA 1
ATOM 943 C C . TRP A 1 122 ? -12.861 9.173 11.480 1.00 78.25 122 TRP A C 1
ATOM 945 O O . TRP A 1 122 ? -13.350 9.030 10.378 1.00 78.25 122 TRP A O 1
ATOM 955 N N . HIS A 1 123 ? -11.556 9.375 11.600 1.00 78.19 123 HIS A N 1
ATOM 956 C CA . HIS A 1 123 ? -10.659 9.366 10.436 1.00 78.19 123 HIS A CA 1
ATOM 957 C C . HIS A 1 123 ? -9.472 8.419 10.596 1.00 78.19 123 HIS A C 1
ATOM 959 O O . HIS A 1 123 ? -8.797 8.105 9.613 1.00 78.19 123 HIS A O 1
ATOM 965 N N . CYS A 1 124 ? -9.203 7.976 11.822 1.00 82.94 124 CYS A N 1
ATOM 966 C CA . CYS A 1 124 ? -8.101 7.088 12.146 1.00 82.94 124 CYS A CA 1
ATOM 967 C C . CYS A 1 124 ? -8.507 6.129 13.266 1.00 82.94 124 CYS A C 1
ATOM 969 O O . CYS A 1 124 ? -9.108 6.554 14.248 1.00 82.94 124 CYS A O 1
ATOM 971 N N . THR A 1 125 ? -8.138 4.860 13.144 1.00 83.12 125 THR A N 1
ATOM 972 C CA . THR A 1 125 ? -8.281 3.874 14.216 1.00 83.12 125 THR A CA 1
ATOM 973 C C . THR A 1 125 ? -6.997 3.070 14.327 1.00 83.12 125 THR A C 1
ATOM 975 O O . THR A 1 125 ? -6.536 2.484 13.348 1.00 83.12 125 THR A O 1
ATOM 978 N N . ASN A 1 126 ? -6.433 3.028 15.530 1.00 81.56 126 ASN A N 1
ATOM 979 C CA . ASN A 1 126 ? -5.311 2.177 15.886 1.00 81.56 126 ASN A CA 1
ATOM 980 C C . ASN A 1 126 ? -5.789 1.044 16.797 1.00 81.56 126 ASN A C 1
ATOM 982 O O . ASN A 1 126 ? -6.245 1.290 17.909 1.00 81.56 126 ASN A O 1
ATOM 986 N N . VAL A 1 127 ? -5.682 -0.193 16.332 1.00 83.44 127 VAL A N 1
ATOM 987 C CA . VAL A 1 127 ? -6.038 -1.395 17.078 1.00 83.44 127 VAL A CA 1
ATOM 988 C C . VAL A 1 127 ? -4.777 -1.956 17.720 1.00 83.44 127 VAL A C 1
ATOM 990 O O . VAL A 1 127 ? -3.935 -2.569 17.060 1.00 83.44 127 VAL A O 1
ATOM 993 N N . ASN A 1 128 ? -4.653 -1.720 19.023 1.00 75.19 128 ASN A N 1
ATOM 994 C CA . ASN A 1 128 ? -3.504 -2.102 19.831 1.00 75.19 128 ASN A CA 1
ATOM 995 C C . ASN A 1 128 ? -3.738 -3.349 20.686 1.00 75.19 128 ASN A C 1
ATOM 997 O O . ASN A 1 128 ? -2.756 -3.922 21.152 1.00 75.19 128 ASN A O 1
ATOM 1001 N N . GLY A 1 129 ? -4.990 -3.758 20.904 1.00 70.44 129 GLY A N 1
ATOM 1002 C CA . GLY A 1 129 ? -5.325 -4.951 21.679 1.00 70.44 129 GLY A CA 1
ATOM 1003 C C . GLY A 1 129 ? -5.724 -6.162 20.846 1.00 70.44 129 GLY A C 1
ATOM 1004 O O . GLY A 1 129 ? -5.935 -6.085 19.636 1.00 70.44 129 GLY A O 1
ATOM 1005 N N . ASN A 1 130 ? -5.837 -7.299 21.531 1.00 73.50 130 ASN A N 1
ATOM 1006 C CA . ASN A 1 130 ? -6.270 -8.559 20.940 1.00 73.50 130 ASN A CA 1
ATOM 1007 C C . ASN A 1 130 ? -7.791 -8.547 20.719 1.00 73.50 130 ASN A C 1
ATOM 1009 O O . ASN A 1 130 ? -8.552 -9.015 21.564 1.00 73.50 130 ASN A O 1
ATOM 1013 N N . LEU A 1 131 ? -8.226 -7.972 19.599 1.00 79.50 131 LEU A N 1
ATOM 1014 C CA . LEU A 1 131 ? -9.610 -8.069 19.145 1.00 79.50 131 LEU A CA 1
ATOM 1015 C C . LEU A 1 131 ? -9.845 -9.409 18.454 1.00 79.50 131 LEU A C 1
ATOM 1017 O O . LEU A 1 131 ? -9.002 -9.884 17.689 1.00 79.50 131 LEU A O 1
ATOM 1021 N N . ASN A 1 132 ? -11.028 -9.987 18.653 1.00 87.12 132 ASN A N 1
ATOM 1022 C CA . ASN A 1 132 ? -11.456 -11.094 17.808 1.00 87.12 132 ASN A CA 1
ATOM 1023 C C . ASN A 1 132 ? -11.707 -10.613 16.363 1.00 87.12 132 ASN A C 1
ATOM 1025 O O . ASN A 1 132 ? -11.875 -9.423 16.086 1.00 87.12 132 ASN A O 1
ATOM 1029 N N . MET A 1 133 ? -11.731 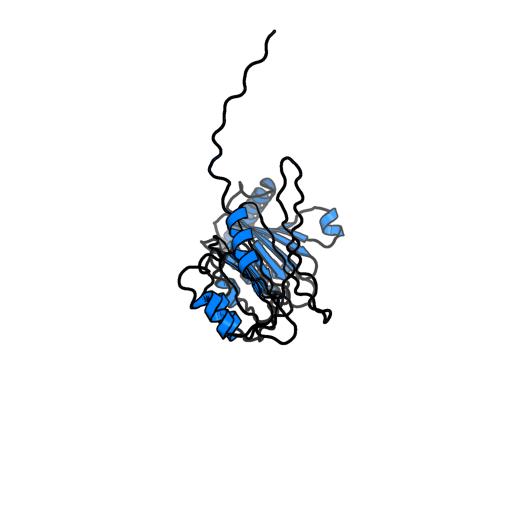-11.550 15.416 1.00 93.62 133 MET A N 1
ATOM 1030 C CA . MET A 1 133 ? -11.839 -11.201 13.995 1.00 93.62 133 MET A CA 1
ATOM 1031 C C . MET A 1 133 ? -13.209 -10.639 13.603 1.00 93.62 133 MET A C 1
ATOM 1033 O O . MET A 1 133 ? -13.293 -9.930 12.605 1.00 93.62 133 MET A O 1
ATOM 1037 N N . GLU A 1 134 ? -14.270 -10.909 14.368 1.00 94.50 134 GLU A N 1
ATOM 1038 C CA . GLU A 1 134 ? -15.579 -10.290 14.129 1.00 94.50 134 GLU A CA 1
ATOM 1039 C C . GLU A 1 134 ? -15.521 -8.784 14.412 1.00 94.50 134 GLU A C 1
ATOM 1041 O O . GLU A 1 134 ? -15.957 -7.986 13.589 1.00 94.50 134 GLU A O 1
ATOM 1046 N N . ALA A 1 135 ? -14.892 -8.381 15.518 1.00 89.19 135 ALA A N 1
ATOM 1047 C CA . ALA A 1 135 ? -14.650 -6.978 15.836 1.00 89.19 135 ALA A CA 1
ATOM 1048 C C . ALA A 1 135 ? -13.778 -6.289 14.770 1.00 89.19 135 ALA A C 1
ATOM 1050 O O . ALA A 1 135 ? -14.092 -5.189 14.317 1.00 89.19 135 ALA A O 1
ATOM 1051 N N . VAL A 1 136 ? -12.715 -6.952 14.302 1.00 93.69 136 VAL A N 1
ATOM 1052 C CA . VAL A 1 136 ? -11.874 -6.418 13.217 1.00 93.69 136 VAL A CA 1
ATOM 1053 C C . VAL A 1 136 ? -12.669 -6.236 11.919 1.00 93.69 136 VAL A C 1
ATOM 1055 O O . VAL A 1 136 ? -12.519 -5.206 11.261 1.00 93.69 136 VAL A O 1
ATOM 1058 N N . ARG A 1 137 ? -13.542 -7.193 11.570 1.00 95.62 137 ARG A N 1
ATOM 1059 C CA . ARG A 1 137 ? -14.450 -7.082 10.415 1.00 95.62 137 ARG A CA 1
ATOM 1060 C C . ARG A 1 137 ? -15.372 -5.879 10.548 1.00 95.62 137 ARG A C 1
ATOM 1062 O O . ARG A 1 137 ? -15.437 -5.085 9.624 1.00 95.62 137 ARG A O 1
ATOM 1069 N N . VAL A 1 138 ? -15.980 -5.673 11.717 1.00 93.06 138 VAL A N 1
ATOM 1070 C CA . VAL A 1 138 ? -16.829 -4.500 11.976 1.00 93.06 138 VAL A CA 1
ATOM 1071 C C . VAL A 1 138 ? -16.076 -3.189 11.713 1.00 93.06 138 VAL A C 1
ATOM 1073 O O . VAL A 1 138 ? -16.612 -2.294 11.060 1.00 93.06 138 VAL A O 1
ATOM 1076 N N . ILE A 1 139 ? -14.822 -3.073 12.161 1.00 91.62 139 ILE A N 1
ATOM 1077 C CA . ILE A 1 139 ? -13.996 -1.879 11.912 1.00 91.62 139 ILE A CA 1
ATOM 1078 C C . ILE A 1 139 ? -13.726 -1.702 10.410 1.00 91.62 139 ILE A C 1
ATOM 1080 O O . ILE A 1 139 ? -13.876 -0.602 9.879 1.00 91.62 139 ILE A O 1
ATOM 1084 N N . MET A 1 140 ? -13.329 -2.774 9.717 1.00 94.12 140 MET A N 1
ATOM 1085 C CA . MET A 1 140 ? -13.032 -2.739 8.281 1.00 94.12 140 MET A CA 1
ATOM 1086 C C . MET A 1 140 ? -14.281 -2.486 7.421 1.00 94.12 140 MET A C 1
ATOM 1088 O O . MET A 1 140 ? -14.187 -1.806 6.401 1.00 94.12 140 MET A O 1
ATOM 1092 N N . ASP A 1 141 ? -15.450 -2.984 7.823 1.00 94.06 141 ASP A N 1
ATOM 1093 C CA . ASP A 1 141 ? -16.716 -2.797 7.110 1.00 94.06 141 ASP A CA 1
ATOM 1094 C C . ASP A 1 141 ? -17.210 -1.352 7.138 1.00 94.06 141 ASP A C 1
ATOM 1096 O O . ASP A 1 141 ? -17.816 -0.899 6.158 1.00 94.06 141 ASP A O 1
ATOM 1100 N N . ASN A 1 142 ? -16.905 -0.647 8.230 1.00 91.00 142 ASN A N 1
ATOM 1101 C CA . ASN A 1 142 ? -17.221 0.764 8.446 1.00 91.00 142 ASN A CA 1
ATOM 1102 C C . ASN A 1 142 ? -16.084 1.708 8.015 1.00 91.00 142 ASN A C 1
ATOM 1104 O O . ASN A 1 142 ? -16.201 2.929 8.148 1.00 91.00 142 ASN A O 1
ATOM 1108 N N . ALA A 1 143 ? -14.978 1.173 7.490 1.00 91.00 143 ALA A N 1
ATOM 1109 C CA . ALA A 1 143 ? -13.929 1.969 6.870 1.00 91.00 143 ALA A CA 1
ATOM 1110 C C . ALA A 1 143 ? -14.306 2.368 5.433 1.00 91.00 143 ALA A C 1
ATOM 1112 O O . ALA A 1 143 ? -15.068 1.691 4.744 1.00 91.00 143 ALA A O 1
ATOM 1113 N N . ASN A 1 144 ? -13.744 3.486 4.974 1.00 91.06 144 ASN A N 1
ATOM 1114 C CA . ASN A 1 144 ? -13.861 3.969 3.600 1.00 91.06 144 ASN A CA 1
ATOM 1115 C C . ASN A 1 144 ? -12.550 4.638 3.156 1.00 91.06 144 ASN A C 1
ATOM 1117 O O . ASN A 1 144 ? -11.606 4.753 3.945 1.00 91.06 144 ASN A O 1
ATOM 1121 N N . SER A 1 145 ? -12.505 5.126 1.914 1.00 91.56 145 SER A N 1
ATOM 1122 C CA . SER A 1 145 ? -11.321 5.721 1.276 1.00 91.56 145 SER A CA 1
ATOM 1123 C C . SER A 1 145 ? -10.721 6.937 1.992 1.00 91.56 145 SER A C 1
ATOM 1125 O O . SER A 1 145 ? -9.595 7.310 1.676 1.00 91.56 145 SER A O 1
ATOM 1127 N N . ASP A 1 146 ? -11.411 7.532 2.970 1.00 90.06 146 ASP A N 1
ATOM 1128 C CA . ASP A 1 146 ? -10.900 8.641 3.784 1.00 90.06 146 ASP A CA 1
ATOM 1129 C C . ASP A 1 146 ? -10.330 8.200 5.141 1.00 90.06 146 ASP A C 1
ATOM 1131 O O . ASP A 1 146 ? -9.751 9.015 5.869 1.00 90.06 146 ASP A O 1
ATOM 1135 N N . ARG A 1 147 ? -10.462 6.916 5.491 1.00 90.69 147 ARG A N 1
ATOM 1136 C CA . ARG A 1 147 ? -10.095 6.372 6.802 1.00 90.69 147 ARG A CA 1
ATOM 1137 C C . ARG A 1 147 ? -8.697 5.763 6.829 1.00 90.69 147 ARG A C 1
ATOM 1139 O O . ARG A 1 147 ? -8.220 5.185 5.855 1.00 90.69 147 ARG A O 1
ATOM 1146 N N . THR A 1 148 ? -8.045 5.882 7.980 1.00 91.31 148 THR A N 1
ATOM 1147 C CA . THR A 1 148 ? -6.758 5.246 8.286 1.00 91.31 148 THR A CA 1
ATOM 1148 C C . THR A 1 148 ? -6.958 4.126 9.298 1.00 91.31 148 THR A C 1
ATOM 1150 O O . THR A 1 148 ? -7.578 4.351 10.335 1.00 91.31 148 THR A O 1
ATOM 1153 N N . LEU A 1 149 ? -6.414 2.944 9.017 1.00 95.06 149 LEU A N 1
ATOM 1154 C CA . LEU A 1 149 ? -6.411 1.805 9.930 1.00 95.06 149 LEU A CA 1
ATOM 1155 C C . LEU A 1 149 ? -4.982 1.382 10.250 1.00 95.06 149 LEU A C 1
ATOM 1157 O O . LEU A 1 149 ? -4.152 1.223 9.355 1.00 95.06 149 LEU A O 1
ATOM 1161 N N . MET A 1 150 ? -4.714 1.173 11.534 1.00 93.19 150 MET A N 1
ATOM 1162 C CA . MET A 1 150 ? -3.442 0.664 12.028 1.00 93.19 150 MET A CA 1
ATOM 1163 C C . MET A 1 150 ? -3.703 -0.552 12.912 1.00 93.19 150 MET A C 1
ATOM 1165 O O . MET A 1 150 ? -4.504 -0.479 13.837 1.00 93.19 150 MET A O 1
ATOM 1169 N N . PHE A 1 151 ? -3.035 -1.666 12.634 1.00 93.75 151 PHE A N 1
ATOM 1170 C CA . PHE A 1 151 ? -3.105 -2.896 13.415 1.00 93.75 151 PHE A CA 1
ATOM 1171 C C . PHE A 1 151 ? -1.729 -3.200 13.998 1.00 93.75 151 PHE A C 1
ATOM 1173 O O . PHE A 1 151 ? -0.757 -3.428 13.264 1.00 93.75 151 PHE A O 1
ATOM 1180 N N . SER A 1 152 ? -1.654 -3.198 15.327 1.00 88.12 152 SER A N 1
ATOM 1181 C CA . SER A 1 152 ? -0.428 -3.458 16.073 1.00 88.12 152 SER A CA 1
ATOM 1182 C C . SER A 1 152 ? -0.006 -4.938 15.990 1.00 88.12 152 SER A C 1
ATOM 1184 O O . SER A 1 152 ? -0.778 -5.789 15.535 1.00 88.12 152 SER A O 1
ATOM 1186 N N . PRO A 1 153 ? 1.203 -5.291 16.470 1.00 89.62 153 PRO A N 1
ATOM 1187 C CA . PRO A 1 153 ? 1.628 -6.686 16.596 1.00 89.62 153 PRO A CA 1
ATOM 1188 C C . PRO A 1 153 ? 0.714 -7.564 17.465 1.00 89.62 153 PRO A C 1
ATOM 1190 O O . PRO A 1 153 ? 0.803 -8.784 17.363 1.00 89.62 153 PRO A O 1
ATOM 1193 N N . ALA A 1 154 ? -0.123 -6.975 18.329 1.00 83.12 154 ALA A N 1
ATOM 1194 C CA . ALA A 1 154 ? -1.027 -7.719 19.207 1.00 83.12 154 ALA A CA 1
ATOM 1195 C C . ALA A 1 154 ? -2.248 -8.289 18.465 1.00 83.12 154 ALA A C 1
ATOM 1197 O O . ALA A 1 154 ? -2.906 -9.195 18.975 1.00 83.12 154 ALA A O 1
ATOM 1198 N N . VAL A 1 155 ? -2.553 -7.773 17.269 1.00 88.69 155 VAL A N 1
ATOM 1199 C CA . VAL A 1 155 ? -3.675 -8.241 16.453 1.00 88.69 155 VAL A CA 1
ATOM 1200 C C . VAL A 1 155 ? -3.230 -9.454 15.645 1.00 88.69 155 VAL A C 1
ATOM 1202 O O . VAL A 1 155 ? -2.399 -9.353 14.737 1.00 88.69 155 VAL A O 1
ATOM 1205 N N . ASN A 1 156 ? -3.786 -10.616 15.977 1.00 89.12 156 ASN A N 1
ATOM 1206 C CA . ASN A 1 156 ? -3.420 -11.887 15.362 1.00 89.12 156 ASN A CA 1
ATOM 1207 C C . ASN A 1 156 ? -4.438 -12.281 14.293 1.00 89.12 156 ASN A C 1
ATOM 1209 O O . ASN A 1 156 ? -5.472 -12.875 14.588 1.00 89.12 156 ASN A O 1
ATOM 1213 N N . PHE A 1 157 ? -4.130 -11.957 13.040 1.00 93.56 157 PHE A N 1
ATOM 1214 C CA . PHE A 1 157 ? -4.933 -12.379 11.897 1.00 93.56 157 PHE A CA 1
ATOM 1215 C C . PHE A 1 157 ? -4.690 -13.863 11.573 1.00 93.56 157 PHE A C 1
ATOM 1217 O O . PHE A 1 157 ? -3.528 -14.262 11.427 1.00 93.56 157 PHE A O 1
ATOM 1224 N N . PRO A 1 158 ? -5.747 -14.678 11.398 1.00 93.62 158 PRO A N 1
ATOM 1225 C CA . PRO A 1 158 ? -5.633 -15.995 10.776 1.00 93.62 158 PRO A CA 1
ATOM 1226 C C . PRO A 1 158 ? -4.995 -15.897 9.383 1.00 93.62 158 PRO A C 1
ATOM 1228 O O . PRO A 1 158 ? -5.248 -14.949 8.647 1.00 93.62 158 PRO A O 1
ATOM 1231 N N . VAL A 1 159 ? -4.174 -16.874 8.992 1.00 90.81 159 VAL A N 1
ATOM 1232 C CA . VAL A 1 159 ? -3.436 -16.862 7.705 1.00 90.81 159 VAL A CA 1
ATOM 1233 C C . VAL A 1 159 ? -4.362 -16.954 6.478 1.00 90.81 159 VAL A C 1
ATOM 1235 O O . VAL A 1 159 ? -3.977 -16.591 5.363 1.00 90.81 159 VAL A O 1
ATOM 1238 N N . ASP A 1 160 ? -5.576 -17.449 6.678 1.00 92.12 160 ASP A N 1
ATOM 1239 C CA . ASP A 1 160 ? -6.667 -17.544 5.711 1.00 92.12 160 ASP A CA 1
ATOM 1240 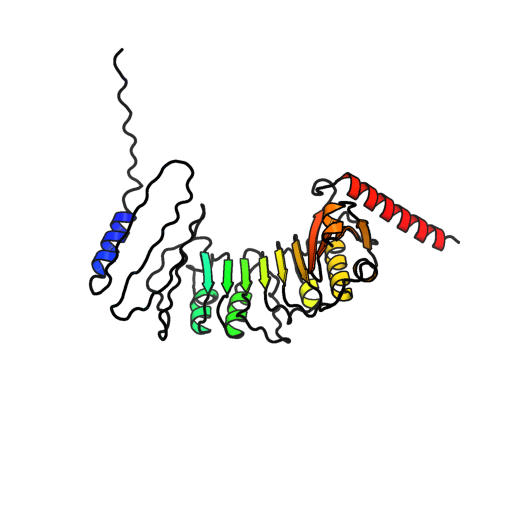C C . ASP A 1 160 ? -7.685 -16.398 5.844 1.00 92.12 160 ASP A C 1
ATOM 1242 O O . ASP A 1 160 ? -8.724 -16.414 5.184 1.00 92.12 160 ASP A O 1
ATOM 1246 N N . PHE A 1 161 ? -7.403 -15.385 6.672 1.00 94.88 161 PHE A N 1
ATOM 1247 C CA . PHE A 1 161 ? -8.276 -14.227 6.814 1.00 94.88 161 PHE A CA 1
ATOM 1248 C C . PHE A 1 161 ? -8.421 -13.478 5.486 1.00 94.88 161 PHE A C 1
ATOM 1250 O O . PHE A 1 161 ? -7.443 -13.134 4.821 1.00 94.88 161 PHE A O 1
ATOM 1257 N N . THR A 1 162 ? -9.664 -13.169 5.127 1.00 91.81 162 THR A N 1
ATOM 1258 C CA . THR A 1 162 ? -10.007 -12.399 3.933 1.00 91.81 162 THR A CA 1
ATOM 1259 C C . THR A 1 162 ? -11.069 -11.354 4.246 1.00 91.81 162 THR A C 1
ATOM 1261 O O . THR A 1 162 ? -11.999 -11.581 5.031 1.00 91.81 162 THR A O 1
ATOM 1264 N N . HIS A 1 163 ? -10.922 -10.188 3.619 1.00 93.31 163 HIS A N 1
ATOM 1265 C CA . HIS A 1 163 ? -11.863 -9.083 3.732 1.00 93.31 163 HIS A CA 1
ATOM 1266 C C . HIS A 1 163 ? -11.921 -8.295 2.422 1.00 93.31 163 HIS A C 1
ATOM 1268 O O . HIS A 1 163 ? -10.892 -7.809 1.949 1.00 93.31 163 HIS A O 1
ATOM 1274 N N . ASP A 1 164 ? -13.118 -8.118 1.864 1.00 89.75 164 ASP A N 1
ATOM 1275 C CA . ASP A 1 164 ? -13.316 -7.490 0.546 1.00 89.75 164 ASP A CA 1
ATOM 1276 C C . ASP A 1 164 ? -12.931 -6.003 0.537 1.00 89.75 164 ASP A C 1
ATOM 1278 O O . ASP A 1 164 ? -12.436 -5.464 -0.453 1.00 89.75 164 ASP A O 1
ATOM 1282 N N . LYS A 1 165 ? -13.113 -5.341 1.684 1.00 90.50 165 LYS A N 1
ATOM 1283 C CA . LYS A 1 165 ? -12.756 -3.931 1.904 1.00 90.50 165 LYS A CA 1
ATOM 1284 C C . LYS A 1 165 ? -11.381 -3.703 2.543 1.00 90.50 165 LYS A C 1
ATOM 1286 O O . LYS A 1 165 ? -11.066 -2.566 2.873 1.00 90.50 165 LYS A O 1
ATOM 1291 N N . ALA A 1 166 ? -10.550 -4.742 2.697 1.00 90.12 166 ALA A N 1
ATOM 1292 C CA . ALA A 1 166 ? -9.255 -4.667 3.397 1.00 90.12 166 ALA A CA 1
ATOM 1293 C C . ALA A 1 166 ? -8.362 -3.491 2.969 1.00 90.12 166 ALA A C 1
ATOM 1295 O O . ALA A 1 166 ? -7.585 -2.985 3.772 1.00 90.12 166 ALA A O 1
ATOM 1296 N N . PHE A 1 167 ? -8.464 -3.081 1.704 1.00 92.75 167 PHE A N 1
ATOM 1297 C CA . PHE A 1 167 ? -7.652 -2.023 1.115 1.00 92.75 167 PHE A CA 1
ATOM 1298 C C . PHE A 1 167 ? -8.476 -0.858 0.542 1.00 92.75 167 PHE A C 1
ATOM 1300 O O . PHE A 1 167 ? -7.935 -0.013 -0.169 1.00 92.75 167 PHE A O 1
ATOM 1307 N N . GLN A 1 168 ? -9.778 -0.793 0.837 1.00 92.69 168 GLN A N 1
ATOM 1308 C CA . GLN A 1 168 ? -10.663 0.298 0.402 1.00 92.69 168 GLN A CA 1
ATOM 1309 C C . GLN A 1 168 ? -10.613 1.459 1.401 1.00 92.69 168 GLN A C 1
ATOM 1311 O O . GLN A 1 168 ? -11.612 1.839 2.010 1.00 92.69 168 GLN A O 1
ATOM 1316 N N . LEU A 1 169 ? -9.408 1.971 1.628 1.00 93.81 169 LEU A N 1
ATOM 1317 C CA . LEU A 1 169 ? -9.111 2.896 2.712 1.00 93.81 169 LEU A CA 1
ATOM 1318 C C . LEU A 1 169 ? -7.945 3.818 2.354 1.00 93.81 169 LEU A C 1
ATOM 1320 O O . LEU A 1 169 ? -7.152 3.526 1.459 1.00 93.81 169 LEU A O 1
ATOM 1324 N N . LYS A 1 170 ? -7.834 4.942 3.066 1.00 94.81 170 LYS A N 1
ATOM 1325 C CA . LYS A 1 170 ? -6.796 5.944 2.809 1.00 94.81 170 LYS A CA 1
ATOM 1326 C C . LYS A 1 170 ? -5.411 5.407 3.129 1.00 94.81 170 LYS A C 1
ATOM 1328 O O . LYS A 1 170 ? -4.498 5.536 2.319 1.00 94.81 170 LYS A O 1
ATOM 1333 N N . LYS A 1 171 ? -5.241 4.868 4.337 1.00 96.12 171 LYS A N 1
ATOM 1334 C CA . LYS A 1 171 ? -3.965 4.333 4.818 1.00 96.12 171 LYS A CA 1
ATOM 1335 C C . LYS A 1 171 ? -4.135 3.062 5.635 1.00 96.12 171 LYS A C 1
ATOM 1337 O O . LYS A 1 171 ? -4.942 3.054 6.563 1.00 96.12 171 LYS A O 1
ATOM 1342 N N . LEU A 1 172 ? -3.348 2.035 5.328 1.00 97.38 172 LEU A N 1
ATOM 1343 C CA . LEU A 1 172 ? -3.281 0.791 6.094 1.00 97.38 172 LEU A CA 1
ATOM 1344 C C . LEU A 1 172 ? -1.872 0.616 6.656 1.00 97.38 172 LEU A C 1
ATOM 1346 O O . LEU A 1 172 ? -0.917 0.573 5.887 1.00 97.38 172 LEU A O 1
ATOM 1350 N N . ASP A 1 173 ? -1.746 0.444 7.968 1.00 96.81 173 ASP A N 1
ATOM 1351 C CA . ASP A 1 173 ? -0.548 -0.114 8.604 1.00 96.81 173 ASP A CA 1
ATOM 1352 C C . ASP A 1 173 ? -0.929 -1.443 9.263 1.00 96.81 173 ASP A C 1
ATOM 1354 O O . ASP A 1 173 ? -1.691 -1.465 10.225 1.00 96.81 173 ASP A O 1
ATOM 1358 N N . CYS A 1 174 ? -0.439 -2.566 8.743 1.00 96.69 174 CYS A N 1
ATOM 1359 C CA . CYS A 1 174 ? -0.717 -3.889 9.293 1.00 96.69 174 CYS A CA 1
ATOM 1360 C C . CYS A 1 174 ? 0.587 -4.596 9.668 1.00 96.69 174 CYS A C 1
ATOM 1362 O O . CYS A 1 174 ? 1.398 -4.957 8.807 1.00 96.69 174 CYS A O 1
ATOM 1364 N N . PHE A 1 175 ? 0.792 -4.823 10.971 1.00 94.81 175 PHE A N 1
ATOM 1365 C CA . PHE A 1 175 ? 1.988 -5.513 11.445 1.00 94.81 175 PHE A CA 1
ATOM 1366 C C . PHE A 1 175 ? 1.987 -7.000 11.052 1.00 94.81 175 PHE A C 1
ATOM 1368 O O . PHE A 1 175 ? 2.923 -7.467 10.404 1.00 94.81 175 PHE A O 1
ATOM 1375 N N . ASN A 1 176 ? 0.938 -7.742 11.412 1.00 95.00 176 ASN A N 1
ATOM 1376 C CA . ASN A 1 176 ? 0.794 -9.166 11.092 1.00 95.00 176 ASN A CA 1
ATOM 1377 C C . ASN A 1 176 ? 0.009 -9.347 9.782 1.00 95.00 176 ASN A C 1
ATOM 1379 O O . ASN A 1 176 ? -1.170 -9.684 9.787 1.00 95.00 176 ASN A O 1
ATOM 1383 N N . ALA A 1 177 ? 0.675 -9.123 8.650 1.00 96.50 177 ALA A N 1
ATOM 1384 C CA . ALA A 1 177 ? 0.087 -9.129 7.307 1.00 96.50 177 ALA A CA 1
ATOM 1385 C C . ALA A 1 177 ? 0.248 -10.471 6.554 1.00 96.50 177 ALA A C 1
ATOM 1387 O O . ALA A 1 177 ? 0.189 -10.515 5.328 1.00 96.50 177 ALA A O 1
ATOM 1388 N N . GLN A 1 178 ? 0.469 -11.582 7.263 1.00 95.81 178 GLN A N 1
ATOM 1389 C CA . GLN A 1 178 ? 0.744 -12.899 6.660 1.00 95.81 178 GLN A CA 1
ATOM 1390 C C . GLN A 1 178 ? -0.471 -13.492 5.928 1.00 95.81 178 GLN A C 1
ATOM 1392 O O . GLN A 1 178 ? -0.321 -14.408 5.118 1.00 95.81 178 GLN A O 1
ATOM 1397 N N . TRP A 1 179 ? -1.655 -12.956 6.224 1.00 96.00 179 TRP A N 1
ATOM 1398 C CA . TRP A 1 179 ? -2.921 -13.257 5.566 1.00 96.00 179 TRP A CA 1
ATOM 1399 C C . TRP A 1 179 ? -3.065 -12.589 4.196 1.00 96.00 179 TRP A C 1
ATOM 1401 O O . TRP A 1 179 ? -3.835 -13.068 3.368 1.00 96.00 179 TRP A O 1
ATOM 1411 N N . VAL A 1 180 ? -2.317 -11.509 3.937 1.00 96.69 180 VAL A N 1
ATOM 1412 C CA . VAL A 1 180 ? -2.427 -10.744 2.694 1.00 96.69 180 VAL A CA 1
ATOM 1413 C C . VAL A 1 180 ? -1.900 -11.566 1.522 1.00 96.69 180 VAL A C 1
ATOM 1415 O O . VAL A 1 180 ? -0.742 -11.992 1.510 1.00 96.69 180 VAL A O 1
ATOM 1418 N N . ARG A 1 181 ? -2.752 -11.749 0.512 1.00 95.50 181 ARG A N 1
ATOM 1419 C CA . ARG A 1 181 ? -2.424 -12.403 -0.762 1.00 95.50 181 ARG A CA 1
ATOM 1420 C C . ARG A 1 181 ? -2.263 -11.387 -1.881 1.00 95.50 181 ARG A C 1
ATOM 1422 O O . ARG A 1 181 ? -2.811 -10.283 -1.819 1.00 95.50 181 ARG A O 1
ATOM 1429 N N . ILE A 1 182 ? -1.543 -11.776 -2.931 1.00 96.19 182 ILE A N 1
ATOM 1430 C CA . ILE A 1 182 ? -1.315 -10.907 -4.087 1.00 96.19 182 ILE A CA 1
ATOM 1431 C C . ILE A 1 182 ? -2.636 -10.460 -4.727 1.00 96.19 182 ILE A C 1
ATOM 1433 O O . ILE A 1 182 ? -2.768 -9.300 -5.096 1.00 96.19 182 ILE A O 1
ATOM 1437 N N . GLU A 1 183 ? -3.654 -11.319 -4.772 1.00 94.88 183 GLU A N 1
ATOM 1438 C CA . GLU A 1 183 ? -4.980 -11.003 -5.315 1.00 94.88 183 GLU A CA 1
ATOM 1439 C C . GLU A 1 183 ? -5.616 -9.790 -4.624 1.00 94.88 183 GLU A C 1
ATOM 1441 O O . GLU A 1 183 ? -6.238 -8.958 -5.281 1.00 94.88 183 GLU A O 1
ATOM 1446 N N . GLN A 1 184 ? -5.422 -9.650 -3.311 1.00 94.06 184 GLN A N 1
ATOM 1447 C CA . GLN A 1 184 ? -5.975 -8.532 -2.550 1.00 94.06 184 GLN A CA 1
ATOM 1448 C C . GLN A 1 184 ? -5.214 -7.231 -2.833 1.00 94.06 184 GLN A C 1
ATOM 1450 O O . GLN A 1 184 ? -5.836 -6.179 -2.971 1.00 94.06 184 GLN A O 1
ATOM 1455 N N . LEU A 1 185 ? -3.888 -7.302 -3.002 1.00 96.06 185 LEU A N 1
ATOM 1456 C CA . LEU A 1 185 ? -3.071 -6.147 -3.393 1.00 96.06 185 LEU A CA 1
ATOM 1457 C C . LEU A 1 185 ? -3.406 -5.643 -4.806 1.00 96.06 185 LEU A C 1
ATOM 1459 O O . LEU A 1 185 ? -3.371 -4.444 -5.069 1.00 96.06 185 LEU A O 1
ATOM 1463 N N . LEU A 1 186 ? -3.776 -6.539 -5.722 1.00 95.69 186 LEU A N 1
ATOM 1464 C CA . LEU A 1 186 ? -4.211 -6.172 -7.077 1.00 95.69 186 LEU A CA 1
ATOM 1465 C C . LEU A 1 186 ? -5.621 -5.551 -7.113 1.00 95.69 186 LEU A C 1
ATOM 1467 O O . LEU A 1 186 ? -6.043 -4.999 -8.131 1.00 95.69 186 LEU A O 1
ATOM 1471 N N . ASN A 1 187 ? -6.356 -5.606 -6.001 1.00 93.44 187 ASN A N 1
ATOM 1472 C CA . ASN A 1 187 ? -7.674 -4.989 -5.855 1.00 93.44 187 ASN A CA 1
ATOM 1473 C C . ASN A 1 187 ? -7.630 -3.608 -5.186 1.00 93.44 187 ASN A C 1
ATOM 1475 O O . ASN A 1 187 ? -8.676 -2.978 -5.041 1.00 93.44 187 ASN A O 1
ATOM 1479 N N . ILE A 1 188 ? -6.448 -3.101 -4.822 1.00 95.31 188 ILE A N 1
ATOM 1480 C CA . ILE A 1 188 ? -6.296 -1.757 -4.252 1.00 95.31 188 ILE A CA 1
ATOM 1481 C C . ILE A 1 188 ? -6.723 -0.703 -5.288 1.00 95.31 188 ILE A C 1
ATOM 1483 O O . ILE A 1 188 ? -6.359 -0.786 -6.465 1.00 95.31 188 ILE A O 1
ATOM 1487 N N . ARG A 1 189 ? -7.494 0.301 -4.855 1.00 91.75 189 ARG A N 1
ATOM 1488 C CA . ARG A 1 189 ? -7.935 1.431 -5.686 1.00 91.75 189 ARG A CA 1
ATOM 1489 C C . ARG A 1 189 ? -7.751 2.737 -4.914 1.00 91.75 189 ARG A C 1
ATOM 1491 O O . ARG A 1 189 ? -8.476 2.987 -3.958 1.00 91.75 189 ARG A O 1
ATOM 1498 N N . GLY A 1 190 ? -6.787 3.559 -5.324 1.00 92.94 190 GLY A N 1
ATOM 1499 C CA . GLY A 1 190 ? -6.601 4.915 -4.805 1.00 92.94 190 GLY A CA 1
ATOM 1500 C C . GLY A 1 190 ? -6.142 5.022 -3.347 1.00 92.94 190 GLY A C 1
ATOM 1501 O O . GLY A 1 190 ? -6.412 6.039 -2.713 1.00 92.94 190 GLY A O 1
ATOM 1502 N N . ALA A 1 191 ? -5.461 4.014 -2.792 1.00 95.50 191 ALA A N 1
ATOM 1503 C CA . ALA A 1 191 ? -4.941 4.116 -1.426 1.00 95.50 191 ALA A CA 1
ATOM 1504 C C . ALA A 1 191 ? -3.765 5.106 -1.361 1.00 95.50 191 ALA A C 1
ATOM 1506 O O . ALA A 1 191 ? -2.880 5.107 -2.213 1.00 95.50 191 ALA A O 1
ATOM 1507 N N . LYS A 1 192 ? -3.683 5.926 -0.318 1.00 95.25 192 LYS A N 1
ATOM 1508 C CA . LYS A 1 192 ? -2.528 6.812 -0.140 1.00 95.25 192 LYS A CA 1
ATOM 1509 C C . LYS A 1 192 ? -1.290 6.033 0.304 1.00 95.25 192 LYS A C 1
ATOM 1511 O O . LYS A 1 192 ? -0.202 6.215 -0.234 1.00 95.25 192 LYS A O 1
ATOM 1516 N N . GLU A 1 193 ? -1.438 5.169 1.298 1.00 96.50 193 GLU A N 1
ATOM 1517 C CA . GLU A 1 193 ? -0.291 4.494 1.903 1.00 96.50 193 GLU A CA 1
ATOM 1518 C C . GLU A 1 193 ? -0.650 3.092 2.374 1.00 96.50 193 GLU A C 1
ATOM 1520 O O . GLU A 1 193 ? -1.593 2.912 3.142 1.00 96.50 193 GLU A O 1
ATOM 1525 N N . ILE A 1 194 ? 0.134 2.107 1.946 1.00 98.12 194 ILE A N 1
ATOM 1526 C CA . ILE A 1 194 ? 0.022 0.724 2.404 1.00 98.12 194 ILE A CA 1
ATOM 1527 C C . ILE A 1 194 ? 1.344 0.309 3.040 1.00 98.12 194 ILE A C 1
ATOM 1529 O O . ILE A 1 194 ? 2.354 0.170 2.356 1.00 98.12 194 ILE A O 1
ATOM 1533 N N . THR A 1 195 ? 1.334 0.067 4.343 1.00 98.12 195 THR A N 1
ATOM 1534 C CA . THR A 1 195 ? 2.475 -0.453 5.092 1.00 98.12 195 THR A CA 1
ATOM 1535 C C . THR A 1 195 ? 2.130 -1.831 5.636 1.00 98.12 195 THR A C 1
ATOM 1537 O O . THR A 1 195 ? 1.278 -1.983 6.508 1.00 98.12 195 THR A O 1
ATOM 1540 N N . LEU A 1 196 ? 2.818 -2.848 5.129 1.00 97.94 196 LEU A N 1
ATOM 1541 C CA . LEU A 1 196 ? 2.742 -4.221 5.614 1.00 97.94 196 LEU A CA 1
ATOM 1542 C C . LEU A 1 196 ? 4.093 -4.598 6.220 1.00 97.94 196 LEU A C 1
ATOM 1544 O O . LEU A 1 196 ? 5.134 -4.171 5.722 1.00 97.94 196 LEU A O 1
ATOM 1548 N N . ARG A 1 197 ? 4.101 -5.394 7.295 1.00 94.69 197 ARG A N 1
ATOM 1549 C CA . ARG A 1 197 ? 5.357 -5.845 7.923 1.00 94.69 197 ARG A CA 1
ATOM 1550 C C . ARG A 1 197 ? 5.581 -7.343 7.784 1.00 94.69 197 ARG A C 1
ATOM 1552 O O . ARG A 1 197 ? 6.422 -7.756 7.014 1.00 94.69 197 ARG A O 1
ATOM 1559 N N . ARG A 1 198 ? 4.879 -8.209 8.499 1.00 94.62 198 ARG A N 1
ATOM 1560 C CA . ARG A 1 198 ? 5.097 -9.658 8.353 1.00 94.62 198 ARG A CA 1
ATOM 1561 C C . ARG A 1 198 ? 4.238 -10.170 7.210 1.00 94.62 198 ARG A C 1
ATOM 1563 O O . ARG A 1 198 ? 3.034 -10.254 7.393 1.00 94.62 198 ARG A O 1
ATOM 1570 N N . THR A 1 199 ? 4.818 -10.496 6.060 1.00 96.06 199 THR A N 1
ATOM 1571 C CA . THR A 1 199 ? 4.089 -11.011 4.885 1.00 96.06 199 THR A CA 1
ATOM 1572 C C . THR A 1 199 ? 4.573 -12.415 4.516 1.00 96.06 199 THR A C 1
ATOM 1574 O O . THR A 1 199 ? 5.610 -12.871 4.997 1.00 96.06 199 THR A O 1
ATOM 1577 N N . ASN A 1 200 ? 3.822 -13.089 3.643 1.00 95.88 200 ASN A N 1
ATOM 1578 C CA . ASN A 1 200 ? 4.236 -14.330 2.979 1.00 95.88 200 ASN A CA 1
ATOM 1579 C C . ASN A 1 200 ? 4.456 -14.118 1.465 1.00 95.88 200 ASN A C 1
ATOM 1581 O O . ASN A 1 200 ? 4.417 -15.077 0.699 1.00 95.88 200 ASN A O 1
ATOM 1585 N N . LEU A 1 201 ? 4.635 -12.864 1.029 1.00 96.62 201 LEU A N 1
ATOM 1586 C CA . LEU A 1 201 ? 4.688 -12.497 -0.387 1.00 96.62 201 LEU A CA 1
ATOM 1587 C C . LEU A 1 201 ? 6.063 -12.791 -0.978 1.00 96.62 201 LEU A C 1
ATOM 1589 O O . LEU A 1 201 ? 7.088 -12.424 -0.416 1.00 96.62 201 LEU A O 1
ATOM 1593 N N . THR A 1 202 ? 6.094 -13.399 -2.149 1.00 95.75 202 THR A N 1
ATOM 1594 C CA . THR A 1 202 ? 7.325 -13.693 -2.883 1.00 95.75 202 THR A CA 1
ATOM 1595 C C . THR A 1 202 ? 7.804 -12.493 -3.705 1.00 95.75 202 THR A C 1
ATOM 1597 O O . THR A 1 202 ? 7.045 -11.576 -4.026 1.00 95.75 202 THR A O 1
ATOM 1600 N N . VAL A 1 203 ? 9.070 -12.522 -4.137 1.00 95.56 203 VAL A N 1
ATOM 1601 C CA . VAL A 1 203 ? 9.623 -11.523 -5.075 1.00 95.56 203 VAL A CA 1
ATOM 1602 C C . VAL A 1 203 ? 8.824 -11.475 -6.387 1.00 95.56 203 VAL A C 1
ATOM 1604 O O . VAL A 1 203 ? 8.599 -10.397 -6.935 1.00 95.56 203 VAL A O 1
ATOM 1607 N N . SER A 1 204 ? 8.343 -12.625 -6.873 1.00 95.12 204 SER A N 1
ATOM 1608 C CA . SER A 1 204 ? 7.528 -12.704 -8.094 1.00 95.12 204 SER A CA 1
ATOM 1609 C C . SER A 1 204 ? 6.159 -12.033 -7.924 1.00 95.12 204 SER A C 1
ATOM 1611 O O . SER A 1 204 ? 5.709 -11.296 -8.804 1.00 95.12 204 SER A O 1
ATOM 1613 N N . GLU A 1 205 ? 5.514 -12.216 -6.771 1.00 97.00 205 GLU A N 1
ATOM 1614 C CA . GLU A 1 205 ? 4.263 -11.525 -6.445 1.00 97.00 205 GLU A CA 1
ATOM 1615 C C . GLU A 1 205 ? 4.478 -10.018 -6.297 1.00 97.00 205 GLU A C 1
ATOM 1617 O O . GLU A 1 205 ? 3.685 -9.234 -6.816 1.00 97.00 205 GLU A O 1
ATOM 1622 N N . MET A 1 206 ? 5.588 -9.596 -5.687 1.00 96.94 206 MET A N 1
ATOM 1623 C CA . MET A 1 206 ? 5.937 -8.178 -5.617 1.00 96.94 206 MET A CA 1
ATOM 1624 C C . MET A 1 206 ? 6.203 -7.572 -6.997 1.00 96.94 206 MET A C 1
ATOM 1626 O O . MET A 1 206 ? 5.724 -6.475 -7.271 1.00 96.94 206 MET A O 1
ATOM 1630 N N . ASN A 1 207 ? 6.865 -8.289 -7.910 1.00 96.56 207 ASN A N 1
ATOM 1631 C CA . ASN A 1 207 ? 6.972 -7.865 -9.310 1.00 96.56 207 ASN A CA 1
ATOM 1632 C C . ASN A 1 207 ? 5.587 -7.683 -9.957 1.00 96.56 207 ASN A C 1
ATOM 1634 O O . ASN A 1 207 ? 5.345 -6.688 -10.644 1.00 96.56 207 ASN A O 1
ATOM 1638 N N . ARG A 1 208 ? 4.666 -8.629 -9.735 1.00 97.38 208 ARG A N 1
ATOM 1639 C CA . ARG A 1 208 ? 3.291 -8.554 -10.253 1.00 97.38 208 ARG A CA 1
ATOM 1640 C C . ARG A 1 208 ? 2.553 -7.332 -9.699 1.00 97.38 208 ARG A C 1
ATOM 1642 O O . ARG A 1 208 ? 1.876 -6.650 -10.464 1.00 97.38 208 ARG A O 1
ATOM 1649 N N . PHE A 1 209 ? 2.721 -7.026 -8.413 1.00 97.81 209 PHE A N 1
ATOM 1650 C CA . PHE A 1 209 ? 2.167 -5.826 -7.786 1.00 97.81 209 PHE A CA 1
ATOM 1651 C C . PHE A 1 209 ? 2.751 -4.535 -8.381 1.00 97.81 209 PHE A C 1
ATOM 1653 O O . PHE A 1 209 ? 1.991 -3.665 -8.801 1.00 97.81 209 PHE A O 1
ATOM 1660 N N . LEU A 1 210 ? 4.081 -4.427 -8.501 1.00 96.69 210 LEU A N 1
ATOM 1661 C CA . LEU A 1 210 ? 4.742 -3.254 -9.090 1.00 96.69 210 LEU A CA 1
ATOM 1662 C C . LEU A 1 210 ? 4.264 -2.984 -10.521 1.00 96.69 210 LEU A C 1
ATOM 1664 O O . LEU A 1 210 ? 3.920 -1.849 -10.853 1.00 96.69 210 LEU A O 1
ATOM 1668 N N . ARG A 1 211 ? 4.195 -4.030 -11.356 1.00 95.69 211 ARG A N 1
ATOM 1669 C CA . ARG A 1 211 ? 3.649 -3.926 -12.715 1.00 95.69 211 ARG A CA 1
ATOM 1670 C C . ARG A 1 211 ? 2.209 -3.444 -12.696 1.00 95.69 211 ARG A C 1
ATOM 1672 O O . ARG A 1 211 ? 1.886 -2.494 -13.397 1.00 95.69 211 ARG A O 1
ATOM 1679 N N . HIS A 1 212 ? 1.366 -4.021 -11.845 1.00 95.75 212 HIS A N 1
ATOM 1680 C CA . HIS A 1 212 ? -0.023 -3.595 -11.731 1.00 95.75 212 HIS A CA 1
ATOM 1681 C C . HIS A 1 212 ? -0.165 -2.111 -11.363 1.00 95.75 212 HIS A C 1
ATOM 1683 O O . HIS A 1 212 ? -0.971 -1.415 -11.980 1.00 95.75 212 HIS A O 1
ATOM 1689 N N . CYS A 1 213 ? 0.635 -1.597 -10.425 1.00 95.69 213 CYS A N 1
ATOM 1690 C CA . CYS A 1 213 ? 0.637 -0.172 -10.083 1.00 95.69 213 CYS A CA 1
ATOM 1691 C C . CYS A 1 213 ? 1.030 0.720 -11.270 1.00 95.69 213 CYS A C 1
ATOM 1693 O O . CYS A 1 213 ? 0.409 1.761 -11.495 1.00 95.69 213 CYS A O 1
ATOM 1695 N N . LEU A 1 214 ? 2.034 0.299 -12.041 1.00 93.75 214 LEU A N 1
ATOM 1696 C CA . LEU A 1 214 ? 2.558 1.041 -13.189 1.00 93.75 214 LEU A CA 1
ATOM 1697 C C . LEU A 1 214 ? 1.662 0.958 -14.435 1.00 93.75 214 LEU A C 1
ATOM 1699 O O . LEU A 1 214 ? 1.643 1.896 -15.225 1.00 93.75 214 LEU A O 1
ATOM 1703 N N . GLU A 1 215 ? 0.922 -0.137 -14.609 1.00 93.62 215 GLU A N 1
ATOM 1704 C CA . GLU A 1 215 ? 0.134 -0.438 -15.817 1.00 93.62 215 GLU A CA 1
ATOM 1705 C C . GLU A 1 215 ? -1.369 -0.162 -15.647 1.00 93.62 215 GLU A C 1
ATOM 1707 O O . GLU A 1 215 ? -2.142 -0.123 -16.611 1.00 93.62 215 GLU A O 1
ATOM 1712 N N . SER A 1 216 ? -1.832 0.039 -14.414 1.00 92.12 216 SER A N 1
ATOM 1713 C CA . SER A 1 216 ? -3.228 0.392 -14.158 1.00 92.12 216 SER A CA 1
ATOM 1714 C C . SER A 1 216 ? -3.562 1.769 -14.714 1.00 92.12 216 SER A C 1
ATOM 1716 O O . SER A 1 216 ? -2.724 2.667 -14.757 1.00 92.12 216 SER A O 1
ATOM 1718 N N . ARG A 1 217 ? -4.819 1.979 -15.124 1.00 89.12 217 ARG A N 1
ATOM 1719 C CA . ARG A 1 217 ? -5.286 3.308 -15.555 1.00 89.12 217 ARG A CA 1
ATOM 1720 C C . ARG A 1 217 ? -5.357 4.277 -14.392 1.00 89.12 217 ARG A C 1
ATOM 1722 O O . ARG A 1 217 ? -4.777 5.356 -14.451 1.00 89.12 217 ARG A O 1
ATOM 1729 N N . GLU A 1 218 ? -6.013 3.851 -13.334 1.00 89.31 218 GLU A N 1
ATOM 1730 C CA . GLU A 1 218 ? -6.164 4.619 -12.108 1.00 89.31 218 GLU A CA 1
ATOM 1731 C C . GLU A 1 218 ? -4.945 4.436 -11.203 1.00 89.31 218 GLU A C 1
ATOM 1733 O O . GLU A 1 218 ? -4.126 3.533 -11.409 1.00 89.31 218 GLU A O 1
ATOM 1738 N N . GLN A 1 219 ? -4.782 5.335 -10.236 1.00 90.50 219 GLN A N 1
ATOM 1739 C CA . GLN A 1 219 ? -3.756 5.191 -9.212 1.00 90.50 219 GLN A CA 1
ATOM 1740 C C . GLN A 1 219 ? -4.124 4.008 -8.310 1.00 90.50 219 GLN A C 1
ATOM 1742 O O . GLN A 1 219 ? -5.188 4.006 -7.696 1.00 90.50 219 GLN A O 1
ATOM 1747 N N . VAL A 1 220 ? -3.250 3.003 -8.227 1.00 95.00 220 VAL A N 1
ATOM 1748 C CA . VAL A 1 220 ? -3.443 1.868 -7.310 1.00 95.00 220 VAL A CA 1
ATOM 1749 C C . VAL A 1 220 ? -3.159 2.334 -5.885 1.00 95.00 220 VAL A C 1
ATOM 1751 O O . VAL A 1 220 ? -4.059 2.341 -5.051 1.00 95.00 220 VAL A O 1
ATOM 1754 N N . CYS A 1 221 ? -1.943 2.821 -5.631 1.00 95.88 221 CYS A N 1
ATOM 1755 C CA . CYS A 1 221 ? -1.594 3.507 -4.392 1.00 95.88 221 CYS A CA 1
ATOM 1756 C C . CYS A 1 221 ? -0.495 4.556 -4.604 1.00 95.88 221 CYS A C 1
ATOM 1758 O O . CYS A 1 221 ? 0.301 4.397 -5.525 1.00 95.88 221 CYS A O 1
ATOM 1760 N N . GLU A 1 222 ? -0.404 5.601 -3.775 1.00 95.31 222 GLU A N 1
ATOM 1761 C CA . GLU A 1 222 ? 0.720 6.562 -3.848 1.00 95.31 222 GLU A CA 1
ATOM 1762 C C . GLU A 1 222 ? 2.009 5.933 -3.302 1.00 95.31 222 GLU A C 1
ATOM 1764 O O . GLU A 1 222 ? 3.061 6.007 -3.933 1.00 95.31 222 GLU A O 1
ATOM 1769 N N . THR A 1 223 ? 1.924 5.261 -2.150 1.00 96.94 223 THR A N 1
ATOM 1770 C CA . THR A 1 223 ? 3.083 4.655 -1.482 1.00 96.94 223 THR A CA 1
ATOM 1771 C C . THR A 1 223 ? 2.782 3.259 -0.946 1.00 96.94 223 THR A C 1
ATOM 1773 O O . THR A 1 223 ? 1.691 2.984 -0.440 1.00 96.94 223 THR A O 1
ATOM 1776 N N . ALA A 1 224 ? 3.769 2.370 -1.041 1.00 98.19 224 ALA A N 1
ATOM 1777 C CA . ALA A 1 224 ? 3.698 1.020 -0.500 1.00 98.19 224 ALA A CA 1
ATOM 1778 C C . ALA A 1 224 ? 5.023 0.626 0.161 1.00 98.19 224 ALA A C 1
ATOM 1780 O O . ALA A 1 224 ? 6.081 0.735 -0.454 1.00 98.19 224 ALA A O 1
ATOM 1781 N N . ARG A 1 225 ? 4.974 0.123 1.393 1.00 97.94 225 ARG A N 1
ATOM 1782 C CA . ARG A 1 225 ? 6.104 -0.480 2.104 1.00 97.94 225 ARG A CA 1
ATOM 1783 C C . ARG A 1 225 ? 5.745 -1.918 2.434 1.00 97.94 225 ARG A C 1
ATOM 1785 O O . ARG A 1 225 ? 4.946 -2.166 3.332 1.00 97.94 225 ARG A O 1
ATOM 1792 N N . ILE A 1 226 ? 6.312 -2.851 1.682 1.00 97.88 226 ILE A N 1
ATOM 1793 C CA . ILE A 1 226 ? 5.950 -4.264 1.745 1.00 97.88 226 ILE A CA 1
ATOM 1794 C C . ILE A 1 226 ? 7.235 -5.089 1.672 1.00 97.88 226 ILE A C 1
ATOM 1796 O O . ILE A 1 226 ? 7.965 -4.996 0.682 1.00 97.88 226 ILE A O 1
ATOM 1800 N N . PRO A 1 227 ? 7.553 -5.886 2.697 1.00 95.94 227 PRO A N 1
ATOM 1801 C CA . PRO A 1 227 ? 8.639 -6.838 2.605 1.00 95.94 227 PRO A CA 1
ATOM 1802 C C . PRO A 1 227 ? 8.201 -8.132 1.932 1.00 95.94 227 PRO A C 1
ATOM 1804 O O . PRO A 1 227 ? 7.011 -8.452 1.872 1.00 95.94 227 PRO A O 1
ATOM 1807 N N . VAL A 1 228 ? 9.187 -8.871 1.437 1.00 95.12 228 VAL A N 1
ATOM 1808 C CA . VAL A 1 228 ? 9.019 -10.223 0.909 1.00 95.12 228 VAL A CA 1
ATOM 1809 C C . VAL A 1 228 ? 9.278 -11.267 1.992 1.00 95.12 228 VAL A C 1
ATOM 1811 O O . VAL A 1 228 ? 9.986 -11.030 2.973 1.00 95.12 228 VAL A O 1
ATOM 1814 N N . ALA A 1 229 ? 8.712 -12.451 1.799 1.00 89.88 229 ALA A N 1
ATOM 1815 C CA . ALA A 1 229 ? 9.018 -13.629 2.581 1.00 89.88 229 ALA A CA 1
ATOM 1816 C C . ALA A 1 229 ? 10.469 -14.043 2.317 1.00 89.88 229 ALA A C 1
ATOM 1818 O O . ALA A 1 229 ? 10.775 -14.463 1.210 1.00 89.88 229 ALA A O 1
ATOM 1819 N N . GLN A 1 230 ? 11.302 -13.890 3.351 1.00 78.62 230 GLN A N 1
ATOM 1820 C CA . GLN A 1 230 ? 12.658 -14.419 3.559 1.00 78.62 230 GLN A CA 1
ATOM 1821 C C . GLN A 1 230 ? 13.588 -14.553 2.340 1.00 78.62 230 GLN A C 1
ATOM 1823 O O . GLN A 1 230 ? 13.328 -15.268 1.378 1.00 78.62 230 GLN A O 1
ATOM 1828 N N . GLY A 1 231 ? 14.792 -14.010 2.499 1.00 76.25 231 GLY A N 1
ATOM 1829 C CA . GLY A 1 231 ? 15.897 -14.194 1.565 1.00 76.25 231 GLY A CA 1
ATOM 1830 C C . GLY A 1 231 ? 16.232 -12.915 0.804 1.00 76.25 231 GLY A C 1
ATOM 1831 O O . GLY A 1 231 ? 15.452 -11.960 0.795 1.00 76.25 231 GLY A O 1
ATOM 1832 N N . PRO A 1 232 ? 17.423 -12.869 0.189 1.00 81.88 232 PRO A N 1
ATOM 1833 C CA . PRO A 1 232 ? 17.843 -11.709 -0.576 1.00 81.88 232 PRO A CA 1
ATOM 1834 C C . PRO A 1 232 ? 16.884 -11.480 -1.746 1.00 81.88 232 PRO A C 1
ATOM 1836 O O . PRO A 1 232 ? 16.480 -12.416 -2.437 1.00 81.88 232 PRO A O 1
ATOM 1839 N N . ILE A 1 233 ? 16.539 -10.218 -1.986 1.00 90.25 233 ILE A N 1
ATOM 1840 C CA . ILE A 1 233 ? 15.709 -9.845 -3.129 1.00 90.25 233 ILE A CA 1
ATOM 1841 C C . ILE A 1 233 ? 16.547 -9.992 -4.400 1.00 90.25 233 ILE A C 1
ATOM 1843 O O . ILE A 1 233 ? 17.472 -9.216 -4.642 1.00 90.25 233 ILE A O 1
ATOM 1847 N N . ASP A 1 234 ? 16.193 -10.970 -5.234 1.00 90.50 234 ASP A N 1
ATOM 1848 C CA . ASP A 1 234 ? 16.697 -11.050 -6.601 1.00 90.50 234 ASP A CA 1
ATOM 1849 C C . ASP A 1 234 ? 16.134 -9.877 -7.414 1.00 90.50 234 ASP A C 1
ATOM 1851 O O . ASP A 1 234 ? 14.969 -9.853 -7.824 1.00 90.50 234 ASP A O 1
ATOM 1855 N N . LEU A 1 235 ? 16.995 -8.888 -7.639 1.00 89.44 235 LEU A N 1
ATOM 1856 C CA . LEU A 1 235 ? 16.691 -7.691 -8.405 1.00 89.44 235 LEU A CA 1
ATOM 1857 C C . LEU A 1 235 ? 16.274 -8.005 -9.846 1.00 89.44 235 LEU A C 1
ATOM 1859 O O . LEU A 1 235 ? 15.404 -7.321 -10.380 1.00 89.44 235 LEU A O 1
ATOM 1863 N N . HIS A 1 236 ? 16.844 -9.034 -10.475 1.00 89.75 236 HIS A N 1
ATOM 1864 C CA . HIS A 1 236 ? 16.479 -9.408 -11.839 1.00 89.75 236 HIS A CA 1
ATOM 1865 C C . HIS A 1 236 ? 15.049 -9.962 -11.884 1.00 89.75 236 HIS A C 1
ATOM 1867 O O . HIS A 1 236 ? 14.250 -9.557 -12.730 1.00 89.75 236 HIS A O 1
ATOM 1873 N N . ALA A 1 237 ? 14.695 -10.831 -10.933 1.00 92.94 237 ALA A N 1
ATOM 1874 C CA . ALA A 1 237 ? 13.333 -11.343 -10.802 1.00 92.94 237 ALA A CA 1
ATOM 1875 C C . ALA A 1 237 ? 12.324 -10.232 -10.461 1.00 92.94 237 ALA A C 1
ATOM 1877 O O . ALA A 1 237 ? 11.249 -10.172 -11.062 1.00 92.94 237 ALA A O 1
ATOM 1878 N N . LEU A 1 238 ? 12.676 -9.323 -9.543 1.00 93.75 238 LEU A N 1
ATOM 1879 C CA . LEU A 1 238 ? 11.816 -8.202 -9.155 1.00 93.75 238 LEU A CA 1
ATOM 1880 C C . LEU A 1 238 ? 11.558 -7.237 -10.320 1.00 93.75 238 LEU A C 1
ATOM 1882 O O . LEU A 1 238 ? 10.452 -6.712 -10.453 1.00 93.75 238 LEU A O 1
ATOM 1886 N N . MET A 1 239 ? 12.562 -7.002 -11.166 1.00 90.44 239 MET A N 1
ATOM 1887 C CA . MET A 1 239 ? 12.502 -6.031 -12.262 1.00 90.44 239 MET A CA 1
ATOM 1888 C C . MET A 1 239 ? 12.030 -6.616 -13.597 1.00 90.44 239 MET A C 1
ATOM 1890 O O . MET A 1 239 ? 11.973 -5.903 -14.599 1.00 90.44 239 MET A O 1
ATOM 1894 N N . ASN A 1 240 ? 11.677 -7.900 -13.640 1.00 92.19 240 ASN A N 1
ATOM 1895 C CA . ASN A 1 240 ? 11.273 -8.547 -14.880 1.00 92.19 240 ASN A CA 1
ATOM 1896 C C . ASN A 1 240 ? 10.059 -7.847 -15.532 1.00 92.19 240 ASN A C 1
ATOM 1898 O O . ASN A 1 240 ? 9.035 -7.612 -14.886 1.00 92.19 240 ASN A O 1
ATOM 1902 N N . GLY A 1 241 ? 10.169 -7.529 -16.824 1.00 88.56 241 GLY A N 1
ATOM 1903 C CA . GLY A 1 241 ? 9.129 -6.824 -17.587 1.00 88.56 241 GLY A CA 1
ATOM 1904 C C . GLY A 1 241 ? 9.006 -5.326 -17.286 1.00 88.56 241 GLY A C 1
ATOM 1905 O O . GLY A 1 241 ? 8.008 -4.710 -17.658 1.00 88.56 241 GLY A O 1
ATOM 1906 N N . LEU A 1 242 ? 9.994 -4.736 -16.614 1.00 92.00 242 LEU A N 1
ATOM 1907 C CA . LEU A 1 242 ? 10.055 -3.313 -16.298 1.00 92.00 242 LEU A CA 1
ATOM 1908 C C . LEU A 1 242 ? 11.345 -2.690 -16.861 1.00 92.00 242 LEU A C 1
ATOM 1910 O O . LEU A 1 242 ? 12.317 -3.372 -17.205 1.00 92.00 242 LEU A O 1
ATOM 1914 N N . VAL A 1 243 ? 11.353 -1.365 -16.984 1.00 91.00 243 VAL A N 1
ATOM 1915 C CA . VAL A 1 243 ? 12.547 -0.580 -17.324 1.00 91.00 243 VAL A CA 1
ATOM 1916 C C . VAL A 1 243 ? 12.956 0.183 -16.076 1.00 91.00 243 VAL A C 1
ATOM 1918 O O . VAL A 1 243 ? 12.128 0.896 -15.520 1.00 91.00 243 VAL A O 1
ATOM 1921 N N . PHE A 1 244 ? 14.207 0.034 -15.640 1.00 89.50 244 PHE A N 1
ATOM 1922 C CA . PHE A 1 244 ? 14.730 0.700 -14.450 1.00 89.50 244 PHE A CA 1
ATOM 1923 C C . PHE A 1 244 ? 16.091 1.343 -14.706 1.00 89.50 244 PHE A C 1
ATOM 1925 O O . PHE A 1 244 ? 16.906 0.819 -15.465 1.00 89.50 244 PHE A O 1
ATOM 1932 N N . VAL A 1 245 ? 16.340 2.443 -14.001 1.00 88.75 245 VAL A N 1
ATOM 1933 C CA . VAL A 1 245 ? 17.642 3.086 -13.838 1.00 88.75 245 VAL A CA 1
ATOM 1934 C C . VAL A 1 245 ? 17.979 3.049 -12.354 1.00 88.75 245 VAL A C 1
ATOM 1936 O O . VAL A 1 245 ? 17.174 3.459 -11.516 1.00 88.75 245 VAL A O 1
ATOM 1939 N N . ALA A 1 246 ? 19.160 2.531 -12.026 1.00 85.25 246 ALA A N 1
ATOM 1940 C CA . ALA A 1 246 ? 19.659 2.557 -10.661 1.00 85.25 246 ALA A CA 1
ATOM 1941 C C . ALA A 1 246 ? 20.206 3.945 -10.322 1.00 85.25 246 ALA A C 1
ATOM 1943 O O . ALA A 1 246 ? 20.956 4.532 -11.103 1.00 85.25 246 ALA A O 1
ATOM 1944 N N . ASP A 1 247 ? 19.851 4.447 -9.143 1.00 80.50 247 ASP A N 1
ATOM 1945 C CA . ASP A 1 247 ? 20.511 5.607 -8.560 1.00 80.50 247 ASP A CA 1
ATOM 1946 C C . ASP A 1 247 ? 21.941 5.204 -8.167 1.00 80.50 247 ASP A C 1
ATOM 1948 O O . ASP A 1 247 ? 22.167 4.195 -7.490 1.00 80.50 247 ASP A O 1
ATOM 1952 N N . ASN A 1 248 ? 22.918 6.001 -8.594 1.00 74.88 248 ASN A N 1
ATOM 1953 C CA . ASN A 1 248 ? 24.333 5.770 -8.319 1.00 74.88 248 ASN A CA 1
ATOM 1954 C C . ASN A 1 248 ? 24.789 6.359 -6.973 1.00 74.88 248 ASN A C 1
ATOM 1956 O O . ASN A 1 248 ? 25.993 6.479 -6.738 1.00 74.88 248 ASN A O 1
ATOM 1960 N N . ASN A 1 249 ? 23.865 6.721 -6.076 1.00 81.06 249 ASN A N 1
ATOM 1961 C CA . ASN A 1 249 ? 24.178 7.189 -4.729 1.00 81.06 249 ASN A CA 1
ATOM 1962 C C . ASN A 1 249 ? 25.056 6.176 -3.962 1.00 81.06 249 ASN A C 1
ATOM 1964 O O . ASN A 1 249 ? 24.584 5.161 -3.437 1.00 81.06 249 ASN A O 1
ATOM 1968 N N . MET A 1 250 ? 26.356 6.477 -3.878 1.00 80.31 250 MET A N 1
ATOM 1969 C CA . MET A 1 250 ? 27.347 5.586 -3.275 1.00 80.31 250 MET A CA 1
ATOM 1970 C C . MET A 1 250 ? 27.085 5.354 -1.782 1.00 80.31 250 MET A C 1
ATOM 1972 O O . MET A 1 250 ? 27.260 4.231 -1.315 1.00 80.31 250 MET A O 1
ATOM 1976 N N . GLU A 1 251 ? 26.614 6.362 -1.039 1.00 84.62 251 GLU A N 1
ATOM 1977 C CA . GLU A 1 251 ? 26.317 6.233 0.396 1.00 84.62 251 GLU A CA 1
ATOM 1978 C C . GLU A 1 251 ? 25.130 5.304 0.668 1.00 84.62 251 GLU A C 1
ATOM 1980 O O . GLU A 1 251 ? 25.136 4.533 1.630 1.00 84.62 251 GLU A O 1
ATOM 1985 N N . ALA A 1 252 ? 24.084 5.379 -0.160 1.00 81.44 252 ALA A N 1
ATOM 1986 C CA . ALA A 1 252 ? 22.947 4.468 -0.076 1.00 81.44 252 ALA A CA 1
ATOM 1987 C C . ALA A 1 252 ? 23.400 3.031 -0.371 1.00 81.44 252 ALA A C 1
ATOM 1989 O O . ALA A 1 252 ? 23.113 2.116 0.403 1.00 81.44 252 ALA A O 1
ATOM 1990 N N . ARG A 1 253 ? 24.207 2.852 -1.423 1.00 79.75 253 ARG A N 1
ATOM 1991 C CA . ARG A 1 253 ? 24.722 1.542 -1.832 1.00 79.75 253 ARG A CA 1
ATOM 1992 C C . ARG A 1 253 ? 25.647 0.914 -0.789 1.00 79.75 253 ARG A C 1
ATOM 1994 O O . ARG A 1 253 ? 25.551 -0.284 -0.546 1.00 79.75 253 ARG A O 1
ATOM 2001 N N . MET A 1 254 ? 26.500 1.708 -0.132 1.00 83.31 254 MET A N 1
ATOM 2002 C CA . MET A 1 254 ? 27.336 1.246 0.989 1.00 83.31 254 MET A CA 1
ATOM 2003 C C . MET A 1 254 ? 26.503 0.779 2.188 1.00 83.31 254 MET A C 1
ATOM 2005 O O . MET A 1 254 ? 26.929 -0.108 2.920 1.00 83.31 254 MET A O 1
ATOM 2009 N N . ARG A 1 255 ? 25.300 1.336 2.367 1.00 84.44 255 ARG A N 1
ATOM 2010 C CA . ARG A 1 255 ? 24.324 0.890 3.370 1.00 84.44 255 ARG A CA 1
ATOM 2011 C C . ARG A 1 255 ? 23.458 -0.285 2.900 1.00 84.44 255 ARG A C 1
ATOM 2013 O O . ARG A 1 255 ? 22.530 -0.654 3.608 1.00 84.44 255 ARG A O 1
ATOM 2020 N N . GLY A 1 256 ? 23.723 -0.860 1.724 1.00 82.50 256 GLY A N 1
ATOM 2021 C CA . GLY A 1 256 ? 22.916 -1.942 1.151 1.00 82.50 256 GLY A CA 1
ATOM 2022 C C . GLY A 1 256 ? 21.536 -1.492 0.662 1.00 82.50 256 GLY A C 1
ATOM 2023 O O . GLY A 1 256 ? 20.642 -2.319 0.504 1.00 82.50 256 GLY A O 1
ATOM 2024 N N . ILE A 1 257 ? 21.340 -0.186 0.450 1.00 86.25 257 ILE A N 1
ATOM 2025 C CA . ILE A 1 257 ? 20.093 0.373 -0.069 1.00 86.25 257 ILE A CA 1
ATOM 2026 C C . ILE A 1 257 ? 20.214 0.491 -1.586 1.00 86.25 257 ILE A C 1
ATOM 2028 O O . ILE A 1 257 ? 21.067 1.222 -2.094 1.00 86.25 257 ILE A O 1
ATOM 2032 N N . HIS A 1 258 ? 19.328 -0.187 -2.310 1.00 84.75 258 HIS A N 1
ATOM 2033 C CA . HIS A 1 258 ? 19.179 -0.010 -3.752 1.00 84.75 258 HIS A CA 1
ATOM 2034 C C . HIS A 1 258 ? 18.031 0.956 -4.017 1.00 84.75 258 HIS A C 1
ATOM 2036 O O . HIS A 1 258 ? 16.927 0.745 -3.522 1.00 84.75 258 HIS A O 1
ATOM 2042 N N . ILE A 1 259 ? 18.284 2.008 -4.789 1.00 86.00 259 ILE A N 1
ATOM 2043 C CA . ILE A 1 259 ? 17.261 2.962 -5.221 1.00 86.00 259 ILE A CA 1
ATOM 2044 C C . ILE A 1 259 ? 17.153 2.838 -6.735 1.00 86.00 259 ILE A C 1
ATOM 2046 O O . ILE A 1 259 ? 18.159 2.892 -7.442 1.00 86.00 259 ILE A O 1
ATOM 2050 N N . LEU A 1 260 ? 15.941 2.616 -7.219 1.00 88.56 260 LEU A N 1
ATOM 2051 C CA . LEU A 1 260 ? 15.647 2.348 -8.616 1.00 88.56 260 LEU A CA 1
ATOM 2052 C C . LEU A 1 260 ? 14.496 3.248 -9.035 1.00 88.56 260 LEU A C 1
ATOM 2054 O O . LEU A 1 260 ? 13.458 3.265 -8.378 1.00 88.56 260 LEU A O 1
ATOM 2058 N N . LEU A 1 261 ? 14.649 3.953 -10.146 1.00 88.81 261 LEU A N 1
ATOM 2059 C CA . LEU A 1 261 ? 13.525 4.600 -10.802 1.00 88.81 261 LEU A CA 1
ATOM 2060 C C . LEU A 1 261 ? 13.104 3.737 -11.982 1.00 88.81 261 LEU A C 1
ATOM 2062 O O . LEU A 1 261 ? 13.967 3.337 -12.759 1.00 88.81 261 LEU A O 1
ATOM 2066 N N . GLY A 1 262 ? 11.815 3.436 -12.131 1.00 89.69 262 GLY A N 1
ATOM 2067 C CA . GLY A 1 262 ? 11.365 2.624 -13.257 1.00 89.69 262 GLY A CA 1
ATOM 2068 C C . GLY A 1 262 ? 9.943 2.846 -13.719 1.00 89.69 262 GLY A C 1
ATOM 2069 O O . GLY A 1 262 ? 9.151 3.525 -13.073 1.00 89.69 262 GLY A O 1
ATOM 2070 N N . CYS A 1 263 ? 9.638 2.263 -14.871 1.00 90.75 263 CYS A N 1
ATOM 2071 C CA . CYS A 1 263 ? 8.343 2.322 -15.534 1.00 90.75 263 CYS A CA 1
ATOM 2072 C C . CYS A 1 263 ? 8.015 0.989 -16.220 1.00 90.75 263 CYS A C 1
ATOM 2074 O O . CYS A 1 263 ? 8.875 0.111 -16.369 1.00 90.75 263 CYS A O 1
ATOM 2076 N N . SER A 1 264 ? 6.756 0.827 -16.642 1.00 89.06 264 SER A N 1
ATOM 2077 C CA . SER A 1 264 ? 6.363 -0.346 -17.430 1.00 89.06 264 SER A CA 1
ATOM 2078 C C . SER A 1 264 ? 7.083 -0.364 -18.777 1.00 89.06 264 SER A C 1
ATOM 2080 O O . SER A 1 264 ? 7.210 0.653 -19.466 1.00 89.06 264 SER A O 1
ATOM 2082 N N . GLU A 1 265 ? 7.518 -1.559 -19.172 1.00 84.44 265 GLU A N 1
ATOM 2083 C CA . GLU A 1 265 ? 8.117 -1.816 -20.477 1.00 84.44 265 GLU A CA 1
ATOM 2084 C C . GLU A 1 265 ? 7.090 -1.790 -21.626 1.00 84.44 265 GLU A C 1
ATOM 2086 O O . GLU A 1 265 ? 7.470 -1.639 -22.793 1.00 84.44 265 GLU A O 1
ATOM 2091 N N . THR A 1 266 ? 5.802 -1.965 -21.317 1.00 80.69 266 THR A N 1
ATOM 2092 C CA . THR A 1 266 ? 4.740 -2.137 -22.322 1.00 80.69 266 THR A CA 1
ATOM 2093 C C . THR A 1 266 ? 3.690 -1.037 -22.299 1.00 80.69 266 THR A C 1
ATOM 2095 O O . THR A 1 266 ? 3.170 -0.690 -23.359 1.00 80.69 266 THR A O 1
ATOM 2098 N N . ASP A 1 267 ? 3.401 -0.453 -21.135 1.00 80.69 267 ASP A N 1
ATOM 2099 C CA . ASP A 1 267 ? 2.426 0.629 -21.045 1.00 80.69 267 ASP A CA 1
ATOM 2100 C C . ASP A 1 267 ? 2.987 1.908 -21.671 1.00 80.69 267 ASP A C 1
ATOM 2102 O O . ASP A 1 267 ? 4.118 2.303 -21.405 1.00 80.69 267 ASP A O 1
ATOM 2106 N N . VAL A 1 268 ? 2.196 2.580 -22.499 1.00 72.88 268 VAL A N 1
ATOM 2107 C CA . VAL A 1 268 ? 2.557 3.859 -23.124 1.00 72.88 268 VAL A CA 1
ATOM 2108 C C . VAL A 1 268 ? 2.409 5.049 -22.174 1.00 72.88 268 VAL A C 1
ATOM 2110 O O . VAL A 1 268 ? 2.926 6.123 -22.466 1.00 72.88 268 VAL A O 1
ATOM 2113 N N . ARG A 1 269 ? 1.721 4.880 -21.040 1.00 77.25 269 ARG A N 1
ATOM 2114 C CA . ARG A 1 269 ? 1.517 5.935 -20.042 1.00 77.25 269 ARG A CA 1
ATOM 2115 C C . ARG A 1 269 ? 2.795 6.212 -19.248 1.00 77.25 269 ARG A C 1
ATOM 2117 O O . ARG A 1 269 ? 3.543 5.300 -18.898 1.00 77.25 269 ARG A O 1
ATOM 2124 N N . SER A 1 270 ? 2.998 7.483 -18.911 1.00 79.38 270 SER A N 1
ATOM 2125 C CA . SER A 1 270 ? 4.113 7.969 -18.089 1.00 79.38 270 SER A CA 1
ATOM 2126 C C . SER A 1 270 ? 3.811 7.806 -16.598 1.00 79.38 270 SER A C 1
ATOM 2128 O O . SER A 1 270 ? 3.615 8.788 -15.879 1.00 79.38 270 SER A O 1
ATOM 2130 N N . LYS A 1 271 ? 3.719 6.550 -16.152 1.00 89.50 271 LYS A N 1
ATOM 2131 C CA . LYS A 1 271 ? 3.730 6.191 -14.732 1.00 89.50 271 LYS A CA 1
ATOM 2132 C C . LYS A 1 271 ? 5.108 5.695 -14.348 1.00 89.50 271 LYS A C 1
ATOM 2134 O O . LYS A 1 271 ? 5.703 4.884 -15.062 1.00 89.50 271 LYS A O 1
ATOM 2139 N N . TYR A 1 272 ? 5.572 6.162 -13.200 1.00 90.88 272 TYR A N 1
ATOM 2140 C CA . TYR A 1 272 ? 6.893 5.844 -12.691 1.00 90.88 272 TYR A CA 1
ATOM 2141 C C . TYR A 1 272 ? 6.804 5.368 -11.247 1.00 90.88 272 TYR A C 1
ATOM 2143 O O . TYR A 1 272 ? 5.864 5.699 -10.523 1.00 90.88 272 TYR A O 1
ATOM 2151 N N . ALA A 1 273 ? 7.795 4.582 -10.848 1.00 92.56 273 ALA A N 1
ATOM 2152 C CA . ALA A 1 273 ? 7.974 4.109 -9.490 1.00 92.56 273 ALA A CA 1
ATOM 2153 C C . ALA A 1 273 ? 9.395 4.415 -9.026 1.00 92.56 273 ALA A C 1
ATOM 2155 O O . ALA A 1 273 ? 10.358 4.007 -9.677 1.00 92.56 273 ALA A O 1
ATOM 2156 N N . ASN A 1 274 ? 9.521 5.084 -7.883 1.00 91.75 274 ASN A N 1
ATOM 2157 C CA . ASN A 1 274 ? 10.754 5.123 -7.110 1.00 91.75 274 ASN A CA 1
ATOM 2158 C C . ASN A 1 274 ? 10.732 3.955 -6.122 1.00 91.75 274 ASN A C 1
ATOM 2160 O O . ASN A 1 274 ? 9.937 3.941 -5.183 1.00 91.75 274 ASN A O 1
ATOM 2164 N N . VAL A 1 275 ? 11.578 2.961 -6.364 1.00 93.81 275 VAL A N 1
ATOM 2165 C CA . VAL A 1 275 ? 11.654 1.718 -5.602 1.00 93.81 275 VAL A CA 1
ATOM 2166 C C . VAL A 1 275 ? 12.946 1.710 -4.797 1.00 93.81 275 VAL A C 1
ATOM 2168 O O . VAL A 1 275 ? 14.045 1.682 -5.346 1.00 93.81 275 VAL A O 1
ATOM 2171 N N . LYS A 1 276 ? 12.807 1.711 -3.474 1.00 93.44 276 LYS A N 1
ATOM 2172 C CA . LYS A 1 276 ? 13.893 1.583 -2.505 1.00 93.44 276 LYS A CA 1
ATOM 2173 C C . LYS A 1 276 ? 13.853 0.195 -1.890 1.00 93.44 276 LYS A C 1
ATOM 2175 O O . LYS A 1 276 ? 12.826 -0.222 -1.357 1.00 93.44 276 LYS A O 1
ATOM 2180 N N . ILE A 1 277 ? 14.980 -0.494 -1.930 1.00 93.06 277 ILE A N 1
ATOM 2181 C CA . ILE A 1 277 ? 15.127 -1.852 -1.424 1.00 93.06 277 ILE A CA 1
ATOM 2182 C C . ILE A 1 277 ? 16.178 -1.827 -0.329 1.00 93.06 277 ILE A C 1
ATOM 2184 O O . ILE A 1 277 ? 17.286 -1.338 -0.544 1.00 93.06 277 ILE A O 1
ATOM 2188 N N . PHE A 1 278 ? 15.815 -2.334 0.842 1.00 89.88 278 PHE A N 1
ATOM 2189 C CA . PHE A 1 278 ? 16.713 -2.479 1.980 1.00 89.88 278 PHE A CA 1
ATOM 2190 C C . PHE A 1 278 ? 16.349 -3.756 2.734 1.00 89.88 278 PHE A C 1
ATOM 2192 O O . PHE A 1 278 ? 15.207 -3.904 3.181 1.00 89.88 278 PHE A O 1
ATOM 2199 N N . ASN A 1 279 ? 17.314 -4.668 2.862 1.00 88.00 279 ASN A N 1
ATOM 2200 C CA . ASN A 1 279 ? 17.099 -6.043 3.321 1.00 88.00 279 ASN A CA 1
ATOM 2201 C C . ASN A 1 279 ? 15.985 -6.725 2.501 1.00 88.00 279 ASN A C 1
ATOM 2203 O O . ASN A 1 279 ? 16.031 -6.705 1.274 1.00 88.00 279 ASN A O 1
ATOM 2207 N N . GLU A 1 280 ? 14.971 -7.290 3.153 1.00 90.81 280 GLU A N 1
ATOM 2208 C CA . GLU A 1 280 ? 13.813 -7.921 2.514 1.00 90.81 280 GLU A CA 1
ATOM 2209 C C . GLU A 1 280 ? 12.665 -6.931 2.251 1.00 90.81 280 GLU A C 1
ATOM 2211 O O . GLU A 1 280 ? 11.578 -7.341 1.856 1.00 90.81 280 GLU A O 1
ATOM 2216 N N . CYS A 1 281 ? 12.859 -5.629 2.490 1.00 93.88 281 CYS A N 1
ATOM 2217 C CA . CYS A 1 281 ? 11.803 -4.621 2.411 1.00 93.88 281 CYS A CA 1
ATOM 2218 C C . CYS A 1 281 ? 11.841 -3.830 1.101 1.00 93.88 281 CYS A C 1
ATOM 2220 O O . CYS A 1 281 ? 12.863 -3.231 0.760 1.00 93.88 281 CYS A O 1
ATOM 2222 N N . ILE A 1 282 ? 10.695 -3.758 0.417 1.00 96.38 282 ILE A N 1
ATOM 2223 C CA . ILE A 1 282 ? 10.495 -2.957 -0.792 1.00 96.38 282 ILE A CA 1
ATOM 2224 C C . ILE A 1 282 ? 9.608 -1.765 -0.433 1.00 96.38 282 ILE A C 1
ATOM 2226 O O . ILE A 1 282 ? 8.453 -1.917 -0.037 1.00 96.38 282 ILE A O 1
ATOM 2230 N N . THR A 1 283 ? 10.151 -0.559 -0.566 1.00 96.44 283 THR A N 1
ATOM 2231 C CA . THR A 1 283 ? 9.399 0.694 -0.445 1.00 96.44 283 THR A CA 1
ATOM 2232 C C . THR A 1 283 ? 9.244 1.305 -1.828 1.00 96.44 283 THR A C 1
ATOM 2234 O O . THR A 1 283 ? 10.238 1.547 -2.498 1.00 96.44 283 THR A O 1
ATOM 2237 N N . SER A 1 284 ? 8.012 1.542 -2.256 1.00 96.00 284 SER A N 1
ATOM 2238 C CA . SER A 1 284 ? 7.679 2.043 -3.588 1.00 96.00 284 SER A CA 1
ATOM 2239 C C . SER A 1 284 ? 6.848 3.310 -3.474 1.00 96.00 284 SER A C 1
ATOM 2241 O O . SER A 1 284 ? 5.897 3.356 -2.695 1.00 96.00 284 SER A O 1
ATOM 2243 N N . GLU A 1 285 ? 7.196 4.315 -4.263 1.00 94.75 285 GLU A N 1
ATOM 2244 C CA . GLU A 1 285 ? 6.441 5.554 -4.437 1.00 94.75 285 GLU A CA 1
ATOM 2245 C C . GLU A 1 285 ? 6.083 5.694 -5.915 1.00 94.75 285 GLU A C 1
ATOM 2247 O O . GLU A 1 285 ? 6.963 5.594 -6.770 1.00 94.75 285 GLU A O 1
ATOM 2252 N N . PHE A 1 286 ? 4.801 5.888 -6.212 1.00 92.94 286 PHE A N 1
ATOM 2253 C CA . PHE A 1 286 ? 4.264 5.896 -7.569 1.00 92.94 286 PHE A CA 1
ATOM 2254 C C . PHE A 1 286 ? 3.723 7.275 -7.925 1.00 92.94 286 PHE A C 1
ATOM 2256 O O . PHE A 1 286 ? 2.930 7.840 -7.176 1.00 92.94 286 PHE A O 1
ATOM 2263 N N . PHE A 1 287 ? 4.093 7.782 -9.096 1.00 88.69 287 PHE A N 1
ATOM 2264 C CA . PHE A 1 287 ? 3.734 9.131 -9.534 1.00 88.69 287 PHE A CA 1
ATOM 2265 C C . PHE A 1 287 ? 3.563 9.216 -11.053 1.00 88.69 287 PHE A C 1
ATOM 2267 O O . PHE A 1 287 ? 3.925 8.291 -11.796 1.00 88.69 287 PHE A O 1
ATOM 2274 N N . THR A 1 288 ? 2.985 10.326 -11.517 1.00 83.94 288 THR A N 1
ATOM 2275 C CA . THR A 1 288 ? 2.643 10.536 -12.926 1.00 83.94 288 THR A CA 1
ATOM 2276 C C . THR A 1 288 ? 3.402 11.705 -13.539 1.00 83.94 288 THR A C 1
ATOM 2278 O O . THR A 1 288 ? 3.422 12.816 -13.021 1.00 83.94 288 THR A O 1
ATOM 2281 N N . GLY A 1 289 ? 3.995 11.472 -14.710 1.00 71.38 289 GLY A N 1
ATOM 2282 C CA . GLY A 1 289 ? 4.692 12.515 -15.462 1.00 71.38 289 GLY A CA 1
ATOM 2283 C C . GLY A 1 289 ? 6.012 12.986 -14.834 1.00 71.38 289 GLY A C 1
ATOM 2284 O O . GLY A 1 289 ? 6.463 12.503 -13.799 1.00 71.38 289 GLY A O 1
ATOM 2285 N N . ASN A 1 290 ? 6.668 13.930 -15.516 1.00 63.06 290 ASN A N 1
ATOM 2286 C CA . ASN A 1 290 ? 8.020 14.378 -15.155 1.00 63.06 290 ASN A CA 1
ATOM 2287 C C . ASN A 1 290 ? 8.027 15.446 -14.052 1.00 63.06 290 ASN A C 1
ATOM 2289 O O . ASN A 1 290 ? 9.018 15.560 -13.339 1.00 63.06 290 ASN A O 1
ATOM 2293 N N . ALA A 1 291 ? 6.951 16.231 -13.920 1.00 59.12 291 ALA A N 1
ATOM 2294 C CA . ALA A 1 291 ? 6.878 17.359 -12.985 1.00 59.12 291 ALA A CA 1
ATOM 2295 C C . ALA A 1 291 ? 6.773 16.922 -11.515 1.00 59.12 291 ALA A C 1
ATOM 2297 O O . ALA A 1 291 ? 7.203 17.651 -10.628 1.00 59.12 291 ALA A O 1
ATOM 2298 N N . GLU A 1 292 ? 6.232 15.728 -11.270 1.00 63.47 292 GLU A N 1
ATOM 2299 C CA . GLU A 1 292 ? 6.125 15.127 -9.936 1.00 63.47 292 GLU A CA 1
ATOM 2300 C C . GLU A 1 292 ? 7.385 14.331 -9.557 1.00 63.47 292 GLU A C 1
ATOM 2302 O O . GLU A 1 292 ? 7.534 13.908 -8.413 1.00 63.47 292 GLU A O 1
ATOM 2307 N N . SER A 1 293 ? 8.313 14.133 -10.503 1.00 67.12 293 SER A N 1
ATOM 2308 C CA . SER A 1 293 ? 9.532 13.371 -10.254 1.00 67.12 293 SER A CA 1
ATOM 2309 C C . SER A 1 293 ? 10.572 14.212 -9.513 1.00 67.12 293 SER A C 1
ATOM 2311 O O . SER A 1 293 ? 10.939 15.289 -9.991 1.00 67.12 293 SER A O 1
ATOM 2313 N N . PRO A 1 294 ? 11.170 13.695 -8.426 1.00 61.50 294 PRO A N 1
ATOM 2314 C CA . PRO A 1 294 ? 12.284 14.365 -7.761 1.00 61.50 294 PRO A CA 1
ATOM 2315 C C . PRO A 1 294 ? 13.553 14.440 -8.631 1.00 61.50 294 PRO A C 1
ATOM 2317 O O . PRO A 1 294 ? 14.480 15.170 -8.284 1.00 61.50 294 PRO A O 1
ATOM 2320 N N . GLN A 1 295 ? 13.627 13.701 -9.750 1.00 72.62 295 GLN A N 1
ATOM 2321 C CA . GLN A 1 295 ? 14.793 13.668 -10.643 1.00 72.62 295 GLN A CA 1
ATOM 2322 C C . GLN A 1 295 ? 14.378 13.641 -12.136 1.00 72.62 295 GLN A C 1
ATOM 2324 O O . GLN A 1 295 ? 14.406 12.583 -12.770 1.00 72.62 295 GLN A O 1
ATOM 2329 N N . PRO A 1 296 ? 14.017 14.792 -12.744 1.00 75.69 296 PRO A N 1
ATOM 2330 C CA . PRO A 1 296 ? 13.485 14.849 -14.114 1.00 75.69 296 PRO A CA 1
ATOM 2331 C C . PRO A 1 296 ? 14.410 14.268 -15.197 1.00 75.69 296 PRO A C 1
ATOM 2333 O O . PRO A 1 296 ? 13.939 13.650 -16.148 1.00 75.69 296 PRO A O 1
ATOM 2336 N N . HIS A 1 297 ? 15.727 14.412 -15.036 1.00 79.69 297 HIS A N 1
ATOM 2337 C CA . HIS A 1 297 ? 16.722 13.888 -15.978 1.00 79.69 297 HIS A CA 1
ATOM 2338 C C . HIS A 1 297 ? 16.771 12.349 -15.999 1.00 79.69 297 HIS A C 1
ATOM 2340 O O . HIS A 1 297 ? 16.975 11.750 -17.050 1.00 79.69 297 HIS A O 1
ATOM 2346 N N . VAL A 1 298 ? 16.539 11.682 -14.861 1.00 80.81 298 VAL A N 1
ATOM 2347 C CA . VAL A 1 298 ? 16.495 10.208 -14.800 1.00 80.81 298 VAL A CA 1
ATOM 2348 C C . VAL A 1 298 ? 15.247 9.677 -15.499 1.00 80.81 298 VAL A C 1
ATOM 2350 O O . VAL A 1 298 ? 15.293 8.632 -16.147 1.00 80.81 298 VAL A O 1
ATOM 2353 N N . VAL A 1 299 ? 14.142 10.424 -15.432 1.00 81.56 299 VAL A N 1
ATOM 2354 C CA . VAL A 1 299 ? 12.918 10.090 -16.169 1.00 81.56 299 VAL A CA 1
ATOM 2355 C C . VAL A 1 299 ? 13.144 10.152 -17.682 1.00 81.56 299 VAL A C 1
ATOM 2357 O O . VAL A 1 299 ? 12.695 9.267 -18.405 1.00 81.56 299 VAL A O 1
ATOM 2360 N N . GLU A 1 300 ? 13.888 11.147 -18.167 1.00 84.81 300 GLU A N 1
ATOM 2361 C CA . GLU A 1 300 ? 14.253 11.237 -19.585 1.00 84.81 300 GLU A CA 1
ATOM 2362 C C . GLU A 1 300 ? 15.088 10.028 -20.038 1.00 84.81 300 GLU A C 1
ATOM 2364 O O . GLU A 1 300 ? 14.787 9.419 -21.065 1.00 84.81 300 GLU A O 1
ATOM 2369 N N . ILE A 1 301 ? 16.077 9.617 -19.236 1.00 86.88 301 ILE A N 1
ATOM 2370 C CA . ILE A 1 301 ? 16.876 8.410 -19.504 1.00 86.88 301 ILE A CA 1
ATOM 2371 C C . ILE A 1 301 ? 15.978 7.167 -19.573 1.00 86.88 301 ILE A C 1
ATOM 2373 O O . ILE A 1 301 ? 16.121 6.358 -20.491 1.00 86.88 301 ILE A O 1
ATOM 2377 N N . LEU A 1 302 ? 15.025 7.020 -18.648 1.00 87.69 302 LEU A N 1
ATOM 2378 C CA . LEU A 1 302 ? 14.078 5.900 -18.651 1.00 87.69 302 LEU A CA 1
ATOM 2379 C C . LEU A 1 302 ? 13.237 5.841 -19.925 1.00 87.69 302 LEU A C 1
ATOM 2381 O O . LEU A 1 302 ? 13.093 4.768 -20.513 1.00 87.69 302 LEU A O 1
ATOM 2385 N N . GLU A 1 303 ? 12.706 6.976 -20.372 1.00 86.19 303 GLU A N 1
ATOM 2386 C CA . GLU A 1 303 ? 11.916 7.048 -21.603 1.00 86.19 303 GLU A CA 1
ATOM 2387 C C . GLU A 1 303 ? 12.763 6.729 -22.846 1.00 86.19 303 GLU A C 1
ATOM 2389 O O . GLU A 1 303 ? 12.308 6.013 -23.745 1.00 86.19 303 GLU A O 1
ATOM 2394 N N . LEU A 1 304 ? 14.028 7.164 -22.880 1.00 88.69 304 LEU A N 1
ATOM 2395 C CA . LEU A 1 304 ? 14.971 6.789 -23.938 1.00 88.69 304 LEU A CA 1
ATOM 2396 C C . LEU A 1 304 ? 15.253 5.280 -23.944 1.00 88.69 304 LEU A C 1
ATOM 2398 O O . LEU A 1 304 ? 15.162 4.651 -25.000 1.00 88.69 304 LEU A O 1
ATOM 2402 N N . MET A 1 305 ? 15.517 4.677 -22.782 1.00 89.56 305 MET A N 1
ATOM 2403 C CA . MET A 1 305 ? 15.744 3.230 -22.653 1.00 89.56 305 MET A CA 1
ATOM 2404 C C . MET A 1 305 ? 14.511 2.416 -23.060 1.00 89.56 305 MET A C 1
ATOM 2406 O O . MET A 1 305 ? 14.614 1.400 -23.754 1.00 89.56 305 MET A O 1
ATOM 2410 N N . LYS A 1 306 ? 13.319 2.868 -22.664 1.00 88.56 306 LYS A N 1
ATOM 2411 C CA . LYS A 1 306 ? 12.045 2.255 -23.052 1.00 88.56 306 LYS A CA 1
ATOM 2412 C C . LYS A 1 306 ? 11.836 2.319 -24.564 1.00 88.56 306 LYS A C 1
ATOM 2414 O O . LYS A 1 306 ? 11.475 1.313 -25.182 1.00 88.56 306 LYS A O 1
ATOM 2419 N N . ARG A 1 307 ? 12.114 3.472 -25.179 1.00 88.44 307 ARG A N 1
ATOM 2420 C CA . ARG A 1 307 ? 12.051 3.656 -26.635 1.00 88.44 307 ARG A CA 1
ATOM 2421 C C . ARG A 1 307 ? 13.049 2.756 -27.362 1.00 88.44 307 ARG A C 1
ATOM 2423 O O . ARG A 1 307 ? 12.669 2.120 -28.342 1.00 88.44 307 ARG A O 1
ATOM 2430 N N . GLU A 1 308 ? 14.284 2.667 -26.880 1.00 89.81 308 GLU A N 1
ATOM 2431 C CA . GLU A 1 308 ? 15.313 1.793 -27.448 1.00 89.81 308 GLU A CA 1
ATOM 2432 C C . GLU A 1 308 ? 14.877 0.320 -27.423 1.00 89.81 308 GLU A C 1
ATOM 2434 O O . GLU A 1 308 ? 14.918 -0.353 -28.456 1.00 89.81 308 GLU A O 1
ATOM 2439 N N . LYS A 1 309 ? 14.391 -0.177 -26.275 1.00 86.25 309 LYS A N 1
ATOM 2440 C CA . LYS A 1 309 ? 13.871 -1.550 -26.153 1.00 86.25 309 LYS A CA 1
ATOM 2441 C C . LYS A 1 309 ? 12.740 -1.829 -27.147 1.00 86.25 309 LYS A C 1
ATOM 2443 O O . LYS A 1 309 ? 12.702 -2.912 -27.734 1.00 86.25 309 LYS A O 1
ATOM 2448 N N . ARG A 1 310 ? 11.826 -0.871 -27.341 1.00 85.88 310 ARG A N 1
ATOM 2449 C CA . ARG A 1 310 ? 10.726 -0.994 -28.309 1.00 85.88 310 ARG A CA 1
ATOM 2450 C C . ARG A 1 310 ? 11.254 -1.111 -29.740 1.00 85.88 310 ARG A C 1
ATOM 2452 O O . ARG A 1 310 ? 10.884 -2.053 -30.434 1.00 85.88 310 ARG A O 1
ATOM 2459 N N . ILE A 1 311 ? 12.164 -0.221 -30.139 1.00 88.62 311 ILE A N 1
ATOM 2460 C CA . ILE A 1 311 ? 12.772 -0.221 -31.480 1.00 88.62 311 ILE A CA 1
ATOM 2461 C C . ILE A 1 311 ? 13.502 -1.542 -31.748 1.00 88.62 311 ILE A C 1
ATOM 2463 O O . ILE A 1 311 ? 13.319 -2.141 -32.804 1.00 88.62 311 ILE A O 1
ATOM 2467 N N . ARG A 1 312 ? 14.285 -2.046 -30.784 1.00 88.12 312 ARG A N 1
ATOM 2468 C CA . ARG A 1 312 ? 14.983 -3.337 -30.921 1.00 88.12 312 ARG A CA 1
ATOM 2469 C C . ARG A 1 312 ? 14.009 -4.505 -31.120 1.00 88.12 312 ARG A C 1
ATOM 2471 O O . ARG A 1 312 ? 14.263 -5.372 -31.951 1.00 88.12 312 ARG A O 1
ATOM 2478 N N . ARG A 1 313 ? 12.887 -4.527 -30.389 1.00 86.44 313 ARG A N 1
ATOM 2479 C CA . ARG A 1 313 ? 11.841 -5.555 -30.548 1.00 86.44 313 ARG A CA 1
ATOM 2480 C C . ARG A 1 313 ? 11.144 -5.480 -31.904 1.00 86.44 313 ARG A C 1
ATOM 2482 O O . ARG A 1 313 ? 10.847 -6.522 -32.476 1.00 86.44 313 ARG A O 1
ATOM 2489 N N . GLU A 1 314 ? 10.881 -4.281 -32.410 1.00 87.19 314 GLU A N 1
ATOM 2490 C CA . GLU A 1 314 ? 10.297 -4.085 -33.741 1.00 87.19 314 GLU A CA 1
ATOM 2491 C C . GLU A 1 314 ? 11.271 -4.510 -34.846 1.00 87.19 314 GLU A C 1
ATOM 2493 O O . GLU A 1 314 ? 10.872 -5.246 -35.741 1.00 87.19 314 GLU A O 1
ATOM 2498 N N . ALA A 1 315 ? 12.555 -4.157 -34.740 1.00 88.69 315 ALA A N 1
ATOM 2499 C CA . ALA A 1 315 ? 13.583 -4.564 -35.701 1.00 88.69 315 ALA A CA 1
ATOM 2500 C C . ALA A 1 315 ? 13.716 -6.094 -35.820 1.00 88.69 315 ALA A C 1
ATOM 2502 O O . ALA A 1 315 ? 13.865 -6.615 -36.921 1.00 88.69 315 ALA A O 1
ATOM 2503 N N . LEU A 1 316 ? 13.594 -6.825 -34.706 1.00 87.19 316 LEU A N 1
ATOM 2504 C CA . LEU A 1 316 ? 13.600 -8.295 -34.694 1.00 87.19 316 LEU A CA 1
ATOM 2505 C C . LEU A 1 316 ? 12.371 -8.934 -35.361 1.00 87.19 316 LEU A C 1
ATOM 2507 O O . LEU A 1 316 ? 12.419 -10.117 -35.665 1.00 87.19 316 LEU A O 1
ATOM 2511 N N . ARG A 1 317 ? 11.270 -8.195 -35.551 1.00 83.31 317 ARG A N 1
ATOM 2512 C CA . ARG A 1 317 ? 10.055 -8.686 -36.233 1.00 83.31 317 ARG A CA 1
ATOM 2513 C C . ARG A 1 317 ? 10.057 -8.422 -37.738 1.00 83.31 317 ARG A C 1
ATOM 2515 O O . ARG A 1 317 ? 9.190 -8.937 -38.434 1.00 83.31 317 ARG A O 1
ATOM 2522 N N . VAL A 1 318 ? 10.951 -7.552 -38.206 1.00 80.81 318 VAL A N 1
ATOM 2523 C CA . VAL A 1 318 ? 11.072 -7.151 -39.617 1.00 80.81 318 VAL A CA 1
ATOM 2524 C C . VAL A 1 318 ? 12.099 -8.018 -40.365 1.00 80.81 318 VAL A C 1
ATOM 2526 O O . VAL A 1 318 ? 12.088 -8.033 -41.593 1.00 80.81 318 VAL A O 1
ATOM 2529 N N . ASN A 1 319 ? 12.935 -8.764 -39.635 1.00 53.69 319 ASN A N 1
ATOM 2530 C CA . ASN A 1 319 ? 13.833 -9.800 -40.158 1.00 53.69 319 ASN A CA 1
ATOM 2531 C C . ASN A 1 319 ? 13.200 -11.189 -40.039 1.00 53.69 319 ASN A C 1
ATOM 2533 O O . ASN A 1 319 ? 13.541 -12.045 -40.884 1.00 53.69 319 ASN A O 1
#

Organism: Caenorhabditis remanei (NCBI:txid31234)

InterPro domains:
  IPR012885 Sdz-33, F-box domain [PF07735] (169-215)

Foldseek 3Di:
DDDDDDDDDPPPPPPDPVVVVVVVVVVPPDPFDFDADDDDDDDDDPDAGDGFGDDDPPPWGQDAGQHDDPQDDGTGGDDDPPDAGDDDDADQHAAYEYEAADDALVVLCVQQPVVPPRRLRHAEYEDPYAYDVSSVLSVLVSAAARHEYAYDPRHDDDLCDDDQSQQRYQYYHYEQAQNDDLVNLLSAAEHAEYHYHDYAAALLSLLVSVQSCQQPPGHRYQKYKDFYDDDARPPCSNQPQKFWDWDPPVVCVVQVKTWIKIHGLPHPFAKIWTWIDDGRIIMIGIDHDQVPDPDNVRSVVRVVVSVVVVVVVVVVVVD

pLDDT: mean 71.15, std 25.88, range [23.08, 98.19]